Protein AF-A0A2V6KBB9-F1 (afdb_monomer_lite)

Foldseek 3Di:
DDQLVVQLVVLVVLLVVLLVLLQVLLVVQLVVQCVVPNDDLLLVLLSLLLVLVSVLLSVVLSLVLNFPQLSPADPVLSVVSSVLSSVLSNLSSVLSNQSHLVSQVPDPQGNLNSVLVSLVSVLVVLVVLVVCVVVDVSSNGPDGLVVSNVLSVVLNCLSVVCCVVPNDPVCSDSVNSVSNSVSSVVSSCCSVPVDPPGPPD

Radius of gyration: 17.75 Å; chains: 1; bounding box: 41×36×49 Å

Sequence (201 aa):
MNKPEKRNLLAGIFITALVAIAYQEMVNAVRESVREHGITFGTTALVIIFFVTTIRFLVGNQLHLISERVQSMPGLLWFYDLLIILGQTVAMMFLGGLASLELSLRLQIAFLDILVVVFVLDIFWILSQWALGRLFSKCKRDSVPWGWLYLNIGMVAVLIIPYAIWGKGPMYSNLGLALILAANVLAFMVDVFLLDYFDVM

Secondary structure (DSSP, 8-state):
--HHHHHHHHHHHHHHHHHHHHHHHHHHHHHHHHHHH-S-HHHHHHHHHHHHHHHHHHHHHHHHHHSHHHHHS-HHHHHHHHHHHHHHHHHHHHHHHT--HHHHHHSSS-HHHHHHHHHHHHHHHHHHHHHHHHH-GGG--S---HHHHHHHHHHHHHHHHHHHHH-HHHHTSHHHHHHHHHHHHHHHHIIIII---S---

Structure (mmCIF, N/CA/C/O backbone):
data_AF-A0A2V6KBB9-F1
#
_entry.id   AF-A0A2V6KBB9-F1
#
loop_
_atom_site.group_PDB
_atom_site.id
_atom_site.type_symbol
_atom_site.label_atom_id
_atom_site.label_alt_id
_atom_site.label_comp_id
_atom_site.label_asym_id
_atom_site.label_entity_id
_atom_site.label_seq_id
_atom_site.pdbx_PDB_ins_code
_atom_site.Cartn_x
_atom_site.Cartn_y
_atom_site.Cartn_z
_atom_site.occupancy
_atom_site.B_iso_or_equiv
_atom_site.auth_seq_id
_atom_site.auth_comp_id
_atom_site.auth_asym_id
_atom_site.auth_atom_id
_atom_site.pdbx_PDB_model_num
ATOM 1 N N . MET A 1 1 ? 22.619 -19.807 -14.822 1.00 64.94 1 MET A N 1
ATOM 2 C CA . MET A 1 1 ? 21.402 -19.049 -14.487 1.00 64.94 1 MET A CA 1
ATOM 3 C C . MET A 1 1 ? 21.404 -17.779 -15.314 1.00 64.94 1 MET A C 1
ATOM 5 O O . MET A 1 1 ? 22.320 -16.968 -15.171 1.00 64.94 1 MET A O 1
ATOM 9 N N . ASN A 1 2 ? 20.453 -17.655 -16.231 1.00 81.69 2 ASN A N 1
ATOM 10 C CA . ASN A 1 2 ? 20.344 -16.503 -17.120 1.00 81.69 2 ASN A CA 1
ATOM 11 C C . ASN A 1 2 ? 19.891 -15.264 -16.325 1.00 81.69 2 ASN A C 1
ATOM 13 O O . ASN A 1 2 ? 19.320 -15.374 -15.238 1.00 81.69 2 ASN A O 1
ATOM 17 N N . LYS A 1 3 ? 20.176 -14.059 -16.838 1.00 83.19 3 LYS A N 1
ATOM 18 C CA . LYS A 1 3 ? 19.854 -12.784 -16.163 1.00 83.19 3 LYS A CA 1
ATOM 19 C C . LYS A 1 3 ? 18.390 -12.712 -15.665 1.00 83.19 3 LYS A C 1
ATOM 21 O O . LYS A 1 3 ? 18.221 -12.276 -14.524 1.00 83.19 3 LYS A O 1
ATOM 26 N N . PRO A 1 4 ? 17.369 -13.163 -16.426 1.00 84.31 4 PRO A N 1
ATOM 27 C CA . PRO A 1 4 ? 15.981 -13.149 -15.960 1.00 84.31 4 PRO A CA 1
ATOM 28 C C . PRO A 1 4 ? 15.706 -14.110 -14.800 1.00 84.31 4 PRO A C 1
ATOM 30 O O . PRO A 1 4 ? 15.086 -13.731 -13.812 1.00 84.31 4 PRO A O 1
ATOM 33 N N . GLU A 1 5 ? 16.258 -15.324 -14.854 1.00 83.50 5 GLU A N 1
ATOM 34 C CA . GLU A 1 5 ? 16.121 -16.319 -13.781 1.00 83.50 5 GLU A CA 1
ATOM 35 C C . GLU A 1 5 ? 16.689 -15.794 -12.457 1.00 83.50 5 GLU A C 1
ATOM 37 O O . GLU A 1 5 ? 16.062 -15.923 -11.407 1.00 83.50 5 GLU A O 1
ATOM 42 N N . LYS A 1 6 ? 17.851 -15.122 -12.504 1.00 86.88 6 LYS A N 1
ATOM 43 C CA . LYS A 1 6 ? 18.455 -14.500 -11.317 1.00 86.88 6 LYS A CA 1
ATOM 44 C C . LYS A 1 6 ? 17.555 -13.426 -10.712 1.00 86.88 6 LYS A C 1
ATOM 46 O O . LYS A 1 6 ? 17.436 -13.342 -9.493 1.00 86.88 6 LYS A O 1
ATOM 51 N N . ARG A 1 7 ? 16.962 -12.584 -11.557 1.00 89.31 7 ARG A N 1
ATOM 52 C CA . ARG A 1 7 ? 16.076 -11.494 -11.140 1.00 89.31 7 ARG A CA 1
ATOM 53 C C . ARG A 1 7 ? 14.788 -12.025 -10.522 1.00 89.31 7 ARG A C 1
ATOM 55 O O . ARG A 1 7 ? 14.422 -11.563 -9.448 1.00 89.31 7 ARG A O 1
ATOM 62 N N . ASN A 1 8 ? 14.181 -13.037 -11.137 1.00 87.00 8 ASN A N 1
ATOM 63 C CA . ASN A 1 8 ? 12.982 -13.698 -10.621 1.00 87.00 8 ASN A CA 1
ATOM 64 C C . ASN A 1 8 ? 13.243 -14.339 -9.257 1.00 87.00 8 ASN A C 1
ATOM 66 O O . ASN A 1 8 ? 12.468 -14.134 -8.328 1.00 87.00 8 ASN A O 1
ATOM 70 N N . LEU A 1 9 ? 14.370 -15.042 -9.109 1.00 88.69 9 LEU A N 1
ATOM 71 C CA . LEU A 1 9 ? 14.752 -15.653 -7.838 1.00 88.69 9 LEU A CA 1
ATOM 72 C C . LEU A 1 9 ? 14.935 -14.598 -6.737 1.00 88.69 9 LEU A C 1
ATOM 74 O O . LEU A 1 9 ? 14.401 -14.750 -5.642 1.00 88.69 9 LEU A O 1
ATOM 78 N N . LEU A 1 10 ? 15.664 -13.514 -7.027 1.00 87.75 10 LEU A N 1
ATOM 79 C CA . LEU A 1 10 ? 15.900 -12.444 -6.055 1.00 87.75 10 LEU A CA 1
ATOM 80 C C . LEU A 1 10 ? 14.595 -11.735 -5.668 1.00 87.75 10 LEU A C 1
ATOM 82 O O . LEU A 1 10 ? 14.310 -11.612 -4.479 1.00 87.75 10 LEU A O 1
ATOM 86 N N . ALA A 1 11 ? 13.794 -11.304 -6.646 1.00 86.94 11 ALA A N 1
ATOM 87 C CA . ALA A 1 11 ? 12.514 -10.645 -6.392 1.00 86.94 11 ALA A CA 1
ATOM 88 C C . ALA A 1 11 ? 11.567 -11.551 -5.590 1.00 86.94 11 ALA A C 1
ATOM 90 O O . ALA A 1 11 ? 11.009 -11.120 -4.582 1.00 86.94 11 ALA A O 1
ATOM 91 N N . GLY A 1 12 ? 11.451 -12.822 -5.983 1.00 86.88 12 GLY A N 1
ATOM 92 C CA . GLY A 1 12 ? 10.643 -13.823 -5.293 1.00 86.88 12 GLY A CA 1
ATOM 93 C C . GLY A 1 12 ? 11.048 -13.995 -3.830 1.00 86.88 12 GLY A C 1
ATOM 94 O O . GLY A 1 12 ? 10.202 -13.858 -2.948 1.00 86.88 12 GLY A O 1
ATOM 95 N N . ILE A 1 13 ? 12.336 -14.231 -3.556 1.00 89.06 13 ILE A N 1
ATOM 96 C CA . ILE A 1 13 ? 12.840 -14.457 -2.192 1.00 89.06 13 ILE A CA 1
ATOM 97 C C . ILE A 1 13 ? 12.624 -13.225 -1.312 1.00 89.06 13 ILE A C 1
ATOM 99 O O . ILE A 1 13 ? 12.042 -13.346 -0.235 1.00 89.06 13 ILE A O 1
ATOM 103 N N . PHE A 1 14 ? 13.076 -12.046 -1.751 1.00 89.12 14 PHE A N 1
ATOM 104 C CA . PHE A 1 14 ? 13.030 -10.855 -0.905 1.00 89.12 14 PHE A CA 1
ATOM 105 C C . PHE A 1 14 ? 11.598 -10.414 -0.616 1.00 89.12 14 PHE A C 1
ATOM 107 O O . PHE A 1 14 ? 11.253 -10.194 0.541 1.00 89.12 14 PHE A O 1
ATOM 114 N N . ILE A 1 15 ? 10.744 -10.331 -1.634 1.00 88.75 15 ILE A N 1
ATOM 115 C CA . ILE A 1 15 ? 9.365 -9.870 -1.441 1.00 88.75 15 ILE A CA 1
ATOM 116 C C . ILE A 1 15 ? 8.583 -10.873 -0.592 1.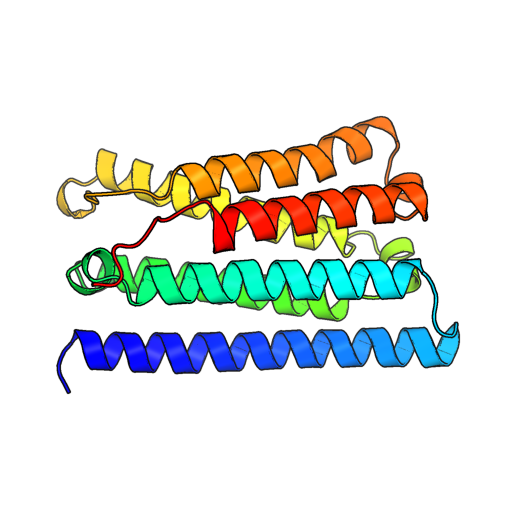00 88.75 15 ILE A C 1
ATOM 118 O O . ILE A 1 15 ? 7.891 -10.461 0.333 1.00 88.75 15 ILE A O 1
ATOM 122 N N . THR A 1 16 ? 8.725 -12.180 -0.842 1.00 88.88 16 THR A N 1
ATOM 123 C CA . THR A 1 16 ? 8.027 -13.200 -0.041 1.00 88.88 16 THR A CA 1
ATOM 124 C C . THR A 1 16 ? 8.468 -13.153 1.419 1.00 88.88 16 THR A C 1
ATOM 126 O O . THR A 1 16 ? 7.624 -13.185 2.311 1.00 88.88 16 THR A O 1
ATOM 129 N N . ALA A 1 17 ? 9.774 -13.021 1.679 1.00 92.25 17 ALA A N 1
ATOM 130 C CA . ALA A 1 17 ? 10.298 -12.919 3.037 1.00 92.25 17 ALA A CA 1
ATOM 131 C C . ALA A 1 17 ? 9.777 -11.668 3.763 1.00 92.25 17 ALA A C 1
ATOM 133 O O . ALA A 1 17 ? 9.315 -11.766 4.898 1.00 92.25 17 ALA A O 1
ATOM 134 N N . LEU A 1 18 ? 9.799 -10.501 3.112 1.00 93.31 18 LEU A N 1
ATOM 135 C CA . LEU A 1 18 ? 9.329 -9.254 3.723 1.00 93.31 18 LEU A CA 1
ATOM 136 C C . LEU A 1 18 ? 7.812 -9.257 3.944 1.00 93.31 18 LEU A C 1
ATOM 138 O O . LEU A 1 18 ? 7.343 -8.774 4.972 1.00 93.31 18 LEU A O 1
ATOM 142 N N . VAL A 1 19 ? 7.043 -9.855 3.032 1.00 92.69 19 VAL A N 1
ATOM 143 C CA . VAL A 1 19 ? 5.596 -10.019 3.208 1.00 92.69 19 VAL A CA 1
ATOM 144 C C . VAL A 1 19 ? 5.280 -10.990 4.345 1.00 92.69 19 VAL A C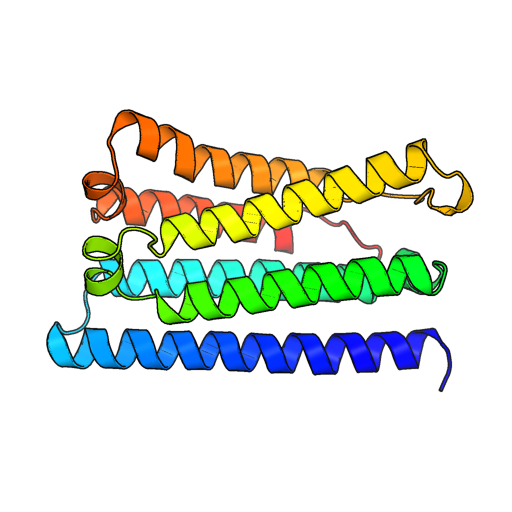 1
ATOM 146 O O . VAL A 1 19 ? 4.399 -10.700 5.150 1.00 92.69 19 VAL A O 1
ATOM 149 N N . ALA A 1 20 ? 6.017 -12.095 4.483 1.00 93.88 20 ALA A N 1
ATOM 150 C CA . ALA A 1 20 ? 5.870 -12.995 5.628 1.00 93.88 20 ALA A CA 1
ATOM 151 C C . ALA A 1 20 ? 6.119 -12.272 6.963 1.00 93.88 20 ALA A C 1
ATOM 153 O O . ALA A 1 20 ? 5.358 -12.463 7.912 1.00 93.88 20 ALA A O 1
ATOM 154 N N . ILE A 1 21 ? 7.128 -11.397 7.024 1.00 95.44 21 ILE A N 1
ATOM 155 C CA . ILE A 1 21 ? 7.377 -10.550 8.200 1.00 95.44 21 ILE A CA 1
ATOM 156 C C . ILE A 1 21 ? 6.199 -9.595 8.437 1.00 95.44 21 ILE A C 1
ATOM 158 O O . ILE A 1 21 ? 5.719 -9.501 9.561 1.00 95.44 21 ILE A O 1
ATOM 162 N N . ALA A 1 22 ? 5.667 -8.947 7.397 1.00 95.56 22 ALA A N 1
ATOM 163 C CA . ALA A 1 22 ? 4.506 -8.066 7.544 1.00 95.56 22 ALA A CA 1
ATOM 164 C C . ALA A 1 22 ? 3.271 -8.803 8.101 1.00 95.56 22 ALA A C 1
ATOM 166 O O . ALA A 1 22 ? 2.570 -8.277 8.966 1.00 95.56 22 ALA A O 1
ATOM 167 N N . TYR A 1 23 ? 3.029 -10.042 7.661 1.00 95.94 23 TYR A N 1
ATOM 168 C CA . TYR A 1 23 ? 1.979 -10.892 8.228 1.00 95.94 23 TYR A CA 1
ATOM 169 C C . TYR A 1 23 ? 2.242 -11.259 9.689 1.00 95.94 23 TYR A C 1
ATOM 171 O O . TYR A 1 23 ? 1.304 -11.270 10.485 1.00 95.94 23 TYR A O 1
ATOM 179 N N . GLN A 1 24 ? 3.493 -11.534 10.057 1.00 96.81 24 GLN A N 1
ATOM 180 C CA . GLN A 1 24 ? 3.863 -11.812 11.443 1.00 96.81 24 GLN A CA 1
ATOM 181 C C . GLN A 1 24 ? 3.591 -10.604 12.353 1.00 96.81 24 GLN A C 1
ATOM 183 O O . GLN A 1 24 ? 3.005 -10.777 13.422 1.00 96.81 24 GLN A O 1
ATOM 188 N N . GLU A 1 25 ? 3.949 -9.392 11.917 1.00 96.69 25 GLU A N 1
ATOM 189 C CA . GLU A 1 25 ? 3.661 -8.150 12.650 1.00 96.69 25 GLU A CA 1
ATOM 190 C C . GLU A 1 25 ? 2.155 -7.934 12.832 1.00 96.69 25 GLU A C 1
ATOM 192 O O . GLU A 1 25 ? 1.698 -7.623 13.932 1.00 96.69 25 GLU A O 1
ATOM 197 N N . MET A 1 26 ? 1.363 -8.202 11.789 1.00 97.25 26 MET A N 1
ATOM 198 C CA . MET A 1 26 ? -0.098 -8.167 11.886 1.00 97.25 26 MET A CA 1
ATOM 199 C C . MET A 1 26 ? -0.639 -9.174 12.901 1.00 97.25 26 MET A C 1
ATOM 201 O O . MET A 1 26 ? -1.441 -8.811 13.761 1.00 97.25 26 MET A O 1
ATOM 205 N N . VAL A 1 27 ? -0.173 -10.424 12.869 1.00 96.50 27 VAL A N 1
ATOM 206 C CA . VAL A 1 27 ? -0.609 -11.448 13.830 1.00 96.50 27 VAL A CA 1
ATOM 207 C C . VAL A 1 27 ? -0.269 -11.051 15.267 1.00 96.50 27 VAL A C 1
ATOM 209 O O . VAL A 1 27 ? -1.078 -11.301 16.163 1.00 96.50 27 VAL A O 1
ATOM 212 N N . ASN A 1 28 ? 0.893 -10.438 15.501 1.00 94.88 28 ASN A N 1
ATOM 213 C CA . ASN A 1 28 ? 1.282 -9.955 16.826 1.00 94.88 28 ASN A CA 1
ATOM 214 C C . ASN A 1 28 ? 0.309 -8.871 17.322 1.00 94.88 28 ASN A C 1
ATOM 216 O O . ASN A 1 28 ? -0.287 -9.040 18.387 1.00 94.88 28 ASN A O 1
ATOM 220 N N . ALA A 1 29 ? 0.065 -7.832 16.515 1.00 93.62 29 ALA A N 1
ATOM 221 C CA . ALA A 1 29 ? -0.840 -6.734 16.863 1.00 93.62 29 ALA A CA 1
ATOM 222 C C . ALA A 1 29 ? -2.282 -7.212 17.121 1.00 93.62 29 ALA A C 1
ATOM 224 O O . ALA A 1 29 ? -2.928 -6.816 18.095 1.00 93.62 29 ALA A O 1
ATOM 225 N N . VAL A 1 30 ? -2.785 -8.122 16.283 1.00 94.88 30 VAL A N 1
ATOM 226 C CA . VAL A 1 30 ? -4.133 -8.691 16.425 1.00 94.88 30 VAL A CA 1
ATOM 227 C C . VAL A 1 30 ? -4.237 -9.563 17.665 1.00 94.88 30 VAL A C 1
ATOM 229 O O . VAL A 1 30 ? -5.229 -9.492 18.385 1.00 94.88 30 VAL A O 1
ATOM 232 N N . ARG A 1 31 ? -3.223 -10.390 17.942 1.00 94.75 31 ARG A N 1
ATOM 233 C CA . ARG A 1 31 ? -3.206 -11.257 19.125 1.00 94.75 31 ARG A CA 1
ATOM 234 C C . ARG A 1 31 ? -3.293 -10.441 20.408 1.00 94.75 31 ARG A C 1
ATOM 236 O O . ARG A 1 31 ? -4.008 -10.849 21.320 1.00 94.75 31 ARG A O 1
ATOM 243 N N . GLU A 1 32 ? -2.567 -9.332 20.487 1.00 93.50 32 GLU A N 1
ATOM 244 C CA . GLU A 1 32 ? -2.611 -8.424 21.636 1.00 93.50 32 GLU A CA 1
ATOM 245 C C . GLU A 1 32 ? -3.991 -7.772 21.771 1.00 93.50 32 GLU A C 1
ATOM 247 O O . GLU A 1 32 ? -4.616 -7.896 22.824 1.00 93.50 32 GLU A O 1
ATOM 252 N N . SER A 1 33 ? -4.535 -7.212 20.684 1.00 93.19 33 SER A N 1
ATOM 253 C CA . SER A 1 33 ? -5.883 -6.620 20.672 1.00 93.19 33 SER A CA 1
ATOM 254 C C . SER A 1 33 ? -6.962 -7.624 21.105 1.00 93.19 33 SER A C 1
ATOM 256 O O . SER A 1 33 ? -7.763 -7.320 21.989 1.00 93.19 33 SER A O 1
ATOM 258 N N . VAL A 1 34 ? -6.935 -8.854 20.577 1.00 94.19 34 VAL A N 1
ATOM 259 C CA . VAL A 1 34 ? -7.908 -9.908 20.916 1.00 94.19 34 VAL A CA 1
ATOM 260 C C . VAL A 1 34 ? -7.791 -10.355 22.372 1.00 94.19 34 VAL A C 1
ATOM 262 O O . VAL A 1 34 ? -8.808 -10.647 22.998 1.00 94.19 34 VAL A O 1
ATOM 265 N N . ARG A 1 35 ? -6.578 -10.410 22.936 1.00 94.50 35 ARG A N 1
ATOM 266 C CA . ARG A 1 35 ? -6.381 -10.757 24.353 1.00 94.50 35 ARG A CA 1
ATOM 267 C C . ARG A 1 35 ? -6.952 -9.702 25.294 1.00 94.50 35 ARG A C 1
ATOM 269 O O . ARG A 1 35 ? -7.497 -10.067 26.329 1.00 94.50 35 ARG A O 1
ATOM 276 N N . GLU A 1 36 ? -6.813 -8.427 24.947 1.00 93.75 36 GLU A N 1
ATOM 277 C CA . GLU A 1 36 ? -7.232 -7.318 25.807 1.00 93.75 36 GLU A CA 1
ATOM 278 C C . GLU A 1 36 ? -8.712 -6.947 25.645 1.00 93.75 36 GLU A C 1
ATOM 280 O O . GLU A 1 36 ? -9.385 -6.660 26.632 1.00 93.75 36 GLU A O 1
ATOM 285 N N . HIS A 1 37 ? -9.230 -6.966 24.415 1.00 92.62 37 HIS A N 1
ATOM 286 C CA . HIS A 1 37 ? -10.541 -6.397 24.072 1.00 92.62 37 HIS A CA 1
ATOM 287 C C . HIS A 1 37 ? -11.488 -7.404 23.397 1.00 92.62 37 HIS A C 1
ATOM 289 O O . HIS A 1 37 ? -12.645 -7.078 23.122 1.00 92.62 37 HIS A O 1
ATOM 295 N N . GLY A 1 38 ? -11.032 -8.634 23.143 1.00 93.38 38 GLY A N 1
ATOM 296 C CA . GLY A 1 38 ? -11.779 -9.628 22.376 1.00 93.38 38 GLY A CA 1
ATOM 297 C C . GLY A 1 38 ? -11.802 -9.334 20.872 1.00 93.38 38 GLY A C 1
ATOM 298 O O . GLY A 1 38 ? -11.097 -8.466 20.362 1.00 93.38 38 GLY A O 1
ATOM 299 N N . ILE A 1 39 ? -12.612 -10.090 20.129 1.00 93.38 39 ILE A N 1
ATOM 300 C CA . ILE A 1 39 ? -12.769 -9.890 18.683 1.00 93.38 39 ILE A CA 1
ATOM 301 C C . ILE A 1 39 ? -13.756 -8.744 18.451 1.00 93.38 39 ILE A C 1
ATOM 303 O O . ILE A 1 39 ? -14.951 -8.882 18.711 1.00 93.38 39 ILE A O 1
ATOM 307 N N . THR A 1 40 ? -13.260 -7.624 17.927 1.00 94.94 40 THR A N 1
ATOM 308 C CA . THR A 1 40 ? -14.077 -6.460 17.565 1.00 94.94 40 THR A CA 1
ATOM 309 C C . THR A 1 40 ? -14.214 -6.333 16.048 1.00 94.94 40 THR A C 1
ATOM 311 O O . THR A 1 40 ? -13.358 -6.789 15.279 1.00 94.94 40 THR A O 1
ATOM 314 N N . PHE A 1 41 ? -15.293 -5.686 15.593 1.00 95.81 41 PHE A N 1
ATOM 315 C CA . PHE A 1 41 ? -15.477 -5.397 14.168 1.00 95.81 41 PHE A CA 1
ATOM 316 C C . PHE A 1 41 ? -14.332 -4.544 13.619 1.00 95.81 41 PHE A C 1
ATOM 318 O O . PHE A 1 41 ? -13.810 -4.852 12.554 1.00 95.81 41 PHE A O 1
ATOM 325 N N . GLY A 1 42 ? -13.913 -3.504 14.348 1.00 95.06 42 GLY A N 1
ATOM 326 C CA . GLY A 1 42 ? -12.877 -2.599 13.861 1.00 95.06 42 GLY A CA 1
ATOM 327 C C . GLY A 1 42 ? -11.529 -3.288 13.677 1.00 95.06 42 GLY A C 1
ATOM 328 O O . GLY A 1 42 ? -10.951 -3.176 12.601 1.00 95.06 42 GLY A O 1
ATOM 329 N N . THR A 1 43 ? -11.068 -4.079 14.653 1.00 95.56 43 THR A N 1
ATOM 330 C CA . THR A 1 43 ? -9.832 -4.866 14.500 1.00 95.56 43 THR A CA 1
ATOM 331 C C . THR A 1 43 ? -9.952 -5.851 13.336 1.00 95.56 43 THR A C 1
ATOM 333 O O . THR A 1 43 ? -9.061 -5.917 12.495 1.00 95.56 43 THR A O 1
ATOM 336 N N . THR A 1 44 ? -11.090 -6.536 13.198 1.00 97.00 44 THR A N 1
ATOM 337 C CA . THR A 1 44 ? -11.337 -7.446 12.064 1.00 97.00 44 THR A CA 1
ATOM 338 C C . THR A 1 44 ? -11.295 -6.714 10.717 1.00 97.00 44 THR A C 1
ATOM 340 O O . THR A 1 44 ? -10.670 -7.191 9.773 1.00 97.00 44 THR A O 1
ATOM 343 N N . ALA A 1 45 ? -11.913 -5.536 10.617 1.00 97.62 45 ALA A N 1
ATOM 344 C CA . ALA A 1 45 ? -11.919 -4.734 9.399 1.00 97.62 45 ALA A CA 1
ATOM 345 C C . ALA A 1 45 ? -10.505 -4.270 9.018 1.00 97.62 45 ALA A C 1
ATOM 347 O O . ALA A 1 45 ? -10.125 -4.400 7.857 1.00 97.62 45 ALA A O 1
ATOM 348 N N . LEU A 1 46 ? -9.703 -3.797 9.982 1.00 97.56 46 LEU A N 1
ATOM 349 C CA . LEU A 1 46 ? -8.307 -3.406 9.744 1.00 97.56 46 LEU A CA 1
ATOM 350 C C . LEU A 1 46 ? -7.455 -4.589 9.270 1.00 97.56 46 LEU A C 1
ATOM 352 O O . LEU A 1 46 ? -6.669 -4.435 8.338 1.00 97.56 46 LEU A O 1
ATOM 356 N N . VAL A 1 47 ? -7.657 -5.780 9.840 1.00 97.56 47 VAL A N 1
ATOM 357 C CA . VAL A 1 47 ? -6.989 -7.012 9.391 1.00 97.56 47 VAL A CA 1
ATOM 358 C C . VAL A 1 47 ? -7.342 -7.350 7.951 1.00 97.56 47 VAL A C 1
ATOM 360 O O . VAL A 1 47 ? -6.449 -7.661 7.165 1.00 97.56 47 VAL A O 1
ATOM 363 N N . ILE A 1 48 ? -8.620 -7.268 7.575 1.00 97.75 48 ILE A N 1
ATOM 364 C CA . ILE A 1 48 ? -9.037 -7.556 6.198 1.00 97.75 48 ILE A CA 1
ATOM 365 C C . ILE A 1 48 ? -8.479 -6.497 5.240 1.00 97.75 48 ILE A C 1
ATOM 367 O O . ILE A 1 48 ? -7.948 -6.862 4.194 1.00 97.75 48 ILE A O 1
ATOM 371 N N . ILE A 1 49 ? -8.522 -5.208 5.598 1.00 98.19 49 ILE A N 1
ATOM 372 C CA . ILE A 1 49 ? -7.920 -4.130 4.794 1.00 98.19 49 ILE A CA 1
ATOM 373 C C . ILE A 1 49 ? -6.419 -4.379 4.607 1.00 98.19 49 ILE A C 1
ATOM 375 O O . ILE A 1 49 ? -5.913 -4.273 3.489 1.00 98.19 49 ILE A O 1
ATOM 379 N N . PHE A 1 50 ? -5.705 -4.745 5.674 1.00 98.00 50 PHE A N 1
ATOM 380 C CA . PHE A 1 50 ? -4.290 -5.101 5.605 1.00 98.00 50 PHE A CA 1
ATOM 381 C C . PHE A 1 50 ? -4.061 -6.285 4.664 1.00 98.00 50 PHE A C 1
ATOM 383 O O . PHE A 1 50 ? -3.211 -6.211 3.779 1.00 98.00 50 PHE A O 1
ATOM 390 N N . PHE A 1 51 ? -4.824 -7.365 4.834 1.00 96.81 51 PHE A N 1
ATOM 391 C CA . PHE A 1 51 ? -4.699 -8.590 4.050 1.00 96.81 51 PHE A CA 1
ATOM 392 C C . PHE A 1 51 ? -4.914 -8.320 2.558 1.00 96.81 51 PHE A C 1
ATOM 394 O O . PHE A 1 51 ? -4.058 -8.639 1.734 1.00 96.81 51 PHE A O 1
ATOM 401 N N . VAL A 1 52 ? -6.021 -7.660 2.217 1.00 96.75 52 VAL A N 1
ATOM 402 C CA . VAL A 1 52 ? -6.381 -7.316 0.837 1.00 96.75 52 VAL A CA 1
ATOM 403 C C . VAL A 1 52 ? -5.338 -6.383 0.223 1.00 96.75 52 VAL A C 1
ATOM 405 O O . VAL A 1 52 ? -4.866 -6.644 -0.882 1.00 96.75 52 VAL A O 1
ATOM 408 N N . THR A 1 53 ? -4.899 -5.354 0.954 1.00 96.31 53 THR A N 1
ATOM 409 C CA . THR A 1 53 ? -3.834 -4.446 0.495 1.00 96.31 53 THR A CA 1
ATOM 410 C C . THR A 1 53 ? -2.525 -5.202 0.262 1.00 96.31 53 THR A C 1
ATOM 412 O O . THR A 1 53 ? -1.883 -5.022 -0.770 1.00 96.31 53 THR A O 1
ATOM 415 N N . THR A 1 54 ? -2.144 -6.095 1.174 1.00 95.50 54 THR A N 1
ATOM 416 C CA . THR A 1 54 ? -0.903 -6.874 1.070 1.00 95.50 54 THR A CA 1
ATOM 417 C C . THR A 1 54 ? -0.918 -7.800 -0.131 1.00 95.50 54 THR A C 1
ATOM 419 O O . THR A 1 54 ? 0.062 -7.829 -0.869 1.00 95.50 54 THR A O 1
ATOM 422 N N . ILE A 1 55 ? -2.012 -8.526 -0.372 1.00 93.38 55 ILE A N 1
ATOM 423 C CA . ILE A 1 55 ? -2.119 -9.390 -1.555 1.00 93.38 55 ILE A CA 1
ATOM 424 C C . ILE A 1 55 ? -2.112 -8.555 -2.829 1.00 93.38 55 ILE A C 1
ATOM 426 O O . ILE A 1 55 ? -1.392 -8.906 -3.759 1.00 93.38 55 ILE A O 1
ATOM 430 N N . ARG A 1 56 ? -2.859 -7.444 -2.864 1.00 93.00 56 ARG A N 1
ATOM 431 C CA . ARG A 1 56 ? -2.900 -6.537 -4.016 1.00 93.00 56 ARG A CA 1
ATOM 432 C C . ARG A 1 56 ? -1.492 -6.113 -4.438 1.00 93.00 56 ARG A C 1
ATOM 434 O O . ARG A 1 56 ? -1.096 -6.331 -5.580 1.00 93.00 56 ARG A O 1
ATOM 441 N N . PHE A 1 57 ? -0.719 -5.579 -3.493 1.00 91.69 57 PHE A N 1
ATOM 442 C CA . PHE A 1 57 ? 0.653 -5.145 -3.745 1.00 91.69 57 PHE A CA 1
ATOM 443 C C . PHE A 1 57 ? 1.604 -6.312 -4.002 1.00 91.69 57 PHE A C 1
ATOM 445 O O . PHE A 1 57 ? 2.469 -6.195 -4.860 1.00 91.69 57 PHE A O 1
ATOM 452 N N . LEU A 1 58 ? 1.459 -7.443 -3.307 1.00 90.81 58 LEU A N 1
ATOM 453 C CA . LEU A 1 58 ? 2.290 -8.626 -3.539 1.00 90.81 58 LEU A CA 1
ATOM 454 C C . LEU A 1 58 ? 2.131 -9.136 -4.973 1.00 90.81 58 LEU A C 1
ATOM 456 O O . LEU A 1 58 ? 3.130 -9.307 -5.666 1.00 90.81 58 LEU A O 1
ATOM 460 N N . VAL A 1 59 ? 0.892 -9.379 -5.407 1.00 88.94 59 VAL A N 1
ATOM 461 C CA . VAL A 1 59 ? 0.588 -9.893 -6.746 1.00 88.94 59 VAL A CA 1
ATOM 462 C C . VAL A 1 59 ? 1.037 -8.886 -7.797 1.00 88.94 59 VAL A C 1
ATOM 464 O O . VAL A 1 59 ? 1.803 -9.257 -8.682 1.00 88.94 59 VAL A O 1
ATOM 467 N N . GLY A 1 60 ? 0.653 -7.613 -7.656 1.00 88.25 60 GLY A N 1
ATOM 468 C CA . GLY A 1 60 ? 1.060 -6.559 -8.582 1.00 88.25 60 GLY A CA 1
ATOM 469 C C . GLY A 1 60 ? 2.580 -6.459 -8.704 1.00 88.25 60 GLY A C 1
ATOM 470 O O . GLY A 1 60 ? 3.129 -6.619 -9.792 1.00 88.25 60 GLY A O 1
ATOM 471 N N . ASN A 1 61 ? 3.289 -6.286 -7.588 1.00 90.00 61 ASN A N 1
ATOM 472 C CA . ASN A 1 61 ? 4.741 -6.103 -7.589 1.00 90.00 61 ASN A CA 1
ATOM 473 C C . ASN A 1 61 ? 5.500 -7.332 -8.103 1.00 90.00 61 ASN A C 1
ATOM 475 O O . ASN A 1 61 ? 6.506 -7.176 -8.799 1.00 90.00 61 ASN A O 1
ATOM 479 N N . GLN A 1 62 ? 5.027 -8.546 -7.800 1.00 87.88 62 GLN A N 1
ATOM 480 C CA . GLN A 1 62 ? 5.598 -9.767 -8.370 1.00 87.88 62 GLN A CA 1
ATOM 481 C C . GLN A 1 62 ? 5.406 -9.805 -9.883 1.00 87.88 62 GLN A C 1
ATOM 483 O O . GLN A 1 62 ? 6.394 -9.940 -10.601 1.00 87.88 62 GLN A O 1
ATOM 488 N N . LEU A 1 63 ? 4.172 -9.621 -10.367 1.00 87.25 63 LEU A N 1
ATOM 489 C CA . LEU A 1 63 ? 3.859 -9.627 -11.798 1.00 87.25 63 LEU A CA 1
ATOM 490 C C . LEU A 1 63 ? 4.648 -8.553 -12.558 1.00 87.25 63 LEU A C 1
ATOM 492 O O . LEU A 1 63 ? 5.219 -8.843 -13.608 1.00 87.25 63 LEU A O 1
ATOM 496 N N . HIS A 1 64 ? 4.778 -7.350 -11.991 1.00 88.75 64 HIS A N 1
ATOM 497 C CA . HIS A 1 64 ? 5.591 -6.277 -12.568 1.00 88.75 64 HIS A CA 1
ATOM 498 C C . HIS A 1 64 ? 7.049 -6.693 -12.718 1.00 88.75 64 HIS A C 1
ATOM 500 O O . HIS A 1 64 ? 7.609 -6.610 -13.812 1.00 88.75 64 HIS A O 1
ATOM 506 N N . LEU A 1 65 ? 7.670 -7.176 -11.639 1.00 88.75 65 LEU A N 1
ATOM 507 C CA . LEU A 1 65 ? 9.093 -7.507 -11.639 1.00 88.75 65 LEU A CA 1
ATOM 508 C C . LEU A 1 65 ? 9.433 -8.708 -12.518 1.00 88.75 65 LEU A C 1
ATOM 510 O O . LEU A 1 65 ? 10.548 -8.745 -13.041 1.00 88.75 65 LEU A O 1
ATOM 514 N N . ILE A 1 66 ? 8.524 -9.672 -12.688 1.00 87.00 66 ILE A N 1
ATOM 515 C CA . ILE A 1 66 ? 8.750 -10.849 -13.544 1.00 87.00 66 ILE A CA 1
ATOM 516 C C . ILE A 1 66 ? 8.323 -10.634 -14.999 1.00 87.00 66 ILE A C 1
ATOM 518 O O . ILE A 1 66 ? 8.681 -11.456 -15.839 1.00 87.00 66 ILE A O 1
ATOM 522 N N . SER A 1 67 ? 7.609 -9.547 -15.309 1.00 85.94 67 SER A N 1
ATOM 523 C CA . SER A 1 67 ? 7.169 -9.248 -16.675 1.00 85.94 67 SER A CA 1
ATOM 524 C C . SER A 1 67 ? 8.343 -9.181 -17.656 1.00 85.94 67 SER A C 1
ATOM 526 O O . SER A 1 67 ? 9.412 -8.642 -17.342 1.00 85.94 67 SER A O 1
ATOM 528 N N . GLU A 1 68 ? 8.147 -9.676 -18.881 1.00 82.81 68 GLU A N 1
ATOM 529 C CA . GLU A 1 68 ? 9.199 -9.703 -19.909 1.00 82.81 68 GLU A CA 1
ATOM 530 C C . GLU A 1 68 ? 9.791 -8.311 -20.175 1.00 82.81 68 GLU A C 1
ATOM 532 O O . GLU A 1 68 ? 11.007 -8.128 -20.331 1.00 82.81 68 GLU A O 1
ATOM 537 N N . ARG A 1 69 ? 8.923 -7.294 -20.153 1.00 83.56 69 ARG A N 1
ATOM 538 C CA . ARG A 1 69 ? 9.291 -5.892 -20.362 1.00 83.56 69 ARG A CA 1
ATOM 539 C C . ARG A 1 69 ? 10.270 -5.422 -19.291 1.00 83.56 69 ARG A C 1
ATOM 541 O O . ARG A 1 69 ? 11.306 -4.862 -19.622 1.00 83.56 69 ARG A O 1
ATOM 548 N N . VAL A 1 70 ? 10.008 -5.698 -18.016 1.00 83.88 70 VAL A N 1
ATOM 549 C CA . VAL A 1 70 ? 10.885 -5.300 -16.899 1.00 83.88 70 VAL A CA 1
ATOM 550 C C . VAL A 1 70 ? 12.149 -6.167 -16.837 1.00 83.88 70 VAL A C 1
ATOM 552 O O . VAL A 1 70 ? 13.241 -5.686 -16.514 1.00 83.88 70 VAL A O 1
ATOM 555 N N . GLN A 1 71 ? 12.053 -7.434 -17.234 1.00 85.56 71 GLN A N 1
ATOM 556 C CA . GLN A 1 71 ? 13.187 -8.356 -17.293 1.00 85.56 71 GLN A CA 1
ATOM 557 C C . GLN A 1 71 ? 14.197 -8.010 -18.392 1.00 85.56 71 GLN A C 1
ATOM 559 O O . GLN A 1 71 ? 15.407 -8.186 -18.195 1.00 85.56 71 GLN A O 1
ATOM 564 N N . SER A 1 72 ? 13.743 -7.445 -19.508 1.00 84.62 72 SER A N 1
ATOM 565 C CA . SER A 1 72 ? 14.617 -6.978 -20.589 1.00 84.62 72 SER A CA 1
ATOM 566 C C . SER A 1 72 ? 15.300 -5.632 -20.285 1.00 84.62 72 SER A C 1
ATOM 568 O O . SER A 1 72 ? 16.365 -5.346 -20.839 1.00 84.62 72 SER A O 1
ATOM 570 N N . MET A 1 73 ? 14.796 -4.851 -19.318 1.00 86.44 73 MET A N 1
ATOM 571 C CA . MET A 1 73 ? 15.354 -3.539 -18.963 1.00 86.44 73 MET A CA 1
ATOM 572 C C . MET A 1 73 ? 16.813 -3.585 -18.446 1.00 86.44 73 MET A C 1
ATOM 574 O O . MET A 1 73 ? 17.282 -4.596 -17.876 1.00 86.44 73 MET A O 1
ATOM 578 N N . PRO A 1 74 ? 17.544 -2.453 -18.567 1.00 88.56 74 PRO A N 1
ATOM 579 C CA . PRO A 1 74 ? 18.841 -2.244 -17.931 1.00 88.56 74 PRO A CA 1
ATOM 580 C C . PRO A 1 74 ? 18.881 -2.654 -16.452 1.00 88.56 74 PRO A C 1
ATOM 582 O O . PRO A 1 74 ? 17.894 -2.553 -15.724 1.00 88.56 74 PRO A O 1
ATOM 585 N N . GLY A 1 75 ? 20.059 -3.102 -16.001 1.00 88.38 75 GLY A N 1
ATOM 586 C CA . GLY A 1 75 ? 20.346 -3.501 -14.613 1.00 88.38 75 GLY A CA 1
ATOM 587 C C . GLY A 1 75 ? 19.784 -2.541 -13.568 1.00 88.38 75 GLY A C 1
ATOM 588 O O . GLY A 1 75 ? 19.051 -2.951 -12.673 1.00 88.38 75 GLY A O 1
ATOM 589 N N . LEU A 1 76 ? 20.112 -1.262 -13.748 1.00 89.25 76 LEU A N 1
ATOM 590 C CA . LEU A 1 76 ? 19.821 -0.182 -12.812 1.00 89.25 76 LEU A CA 1
ATOM 591 C C . LEU A 1 76 ? 18.329 0.156 -12.712 1.00 89.25 76 LEU A C 1
ATOM 593 O O . LEU A 1 76 ? 17.863 0.414 -11.612 1.00 89.25 76 LEU A O 1
ATOM 597 N N . LEU A 1 77 ? 17.576 0.124 -13.819 1.00 90.50 77 LEU A N 1
ATOM 598 C CA . LEU A 1 77 ? 16.135 0.421 -13.794 1.00 90.50 77 LEU A CA 1
ATOM 599 C C . LEU A 1 77 ? 15.351 -0.674 -13.075 1.00 90.50 77 LEU A C 1
ATOM 601 O O . LEU A 1 77 ? 14.485 -0.380 -12.260 1.00 90.50 77 LEU A O 1
ATOM 605 N N . TRP A 1 78 ? 15.711 -1.932 -13.331 1.00 92.06 78 TRP A N 1
ATOM 606 C CA . TRP A 1 78 ? 15.141 -3.065 -12.608 1.00 92.06 78 TRP A CA 1
ATOM 607 C C . TRP A 1 78 ? 15.470 -3.003 -11.112 1.00 92.06 78 TRP A C 1
ATOM 609 O O . TRP A 1 78 ? 14.610 -3.234 -10.271 1.00 92.06 78 TRP A O 1
ATOM 619 N N . PHE A 1 79 ? 16.718 -2.665 -10.771 1.00 91.88 79 PHE A N 1
ATOM 620 C CA . PHE A 1 79 ? 17.136 -2.549 -9.375 1.00 91.88 79 PHE A CA 1
ATOM 621 C C . PHE A 1 79 ? 16.456 -1.374 -8.661 1.00 91.88 79 PHE A C 1
ATOM 623 O O . PHE A 1 79 ? 16.109 -1.495 -7.492 1.00 91.88 79 PHE A O 1
ATOM 630 N N . TYR A 1 80 ? 16.222 -0.265 -9.368 1.00 93.50 80 TYR A N 1
ATOM 631 C CA . TYR A 1 80 ? 15.422 0.852 -8.874 1.00 93.50 80 TYR A CA 1
ATOM 632 C C . TYR A 1 80 ? 14.001 0.406 -8.501 1.00 93.50 80 TYR A C 1
ATOM 634 O O . TYR A 1 80 ? 13.570 0.665 -7.381 1.00 93.50 80 TYR A O 1
ATOM 642 N N . ASP A 1 81 ? 13.311 -0.316 -9.391 1.00 93.44 81 ASP A N 1
ATOM 643 C CA . ASP A 1 81 ? 11.966 -0.836 -9.109 1.00 93.44 81 ASP A CA 1
ATOM 644 C C . ASP A 1 81 ? 11.974 -1.784 -7.911 1.00 93.44 81 ASP A C 1
ATOM 646 O O . ASP A 1 81 ? 11.156 -1.635 -7.005 1.00 93.44 81 ASP A O 1
ATOM 650 N N . LEU A 1 82 ? 12.944 -2.703 -7.861 1.00 93.75 82 LEU A N 1
ATOM 651 C CA . LEU A 1 82 ? 13.105 -3.606 -6.727 1.00 93.75 82 LEU A CA 1
ATOM 652 C C . LEU A 1 82 ? 13.259 -2.825 -5.416 1.00 93.75 82 LEU A C 1
ATOM 654 O O . LEU A 1 82 ? 12.537 -3.106 -4.471 1.00 93.75 82 LEU A O 1
ATOM 658 N N . LEU A 1 83 ? 14.159 -1.841 -5.339 1.00 94.50 83 LEU A N 1
ATOM 659 C CA . LEU A 1 83 ? 14.386 -1.078 -4.106 1.00 94.50 83 LEU A CA 1
ATOM 660 C C . LEU A 1 83 ? 13.135 -0.343 -3.623 1.00 94.50 83 LEU A C 1
ATOM 662 O O . LEU A 1 83 ? 12.864 -0.333 -2.422 1.00 94.50 83 LEU A O 1
ATOM 666 N N . ILE A 1 84 ? 12.375 0.255 -4.539 1.00 94.62 84 ILE A N 1
ATOM 667 C CA . ILE A 1 84 ? 11.130 0.939 -4.188 1.00 94.62 84 ILE A CA 1
ATOM 668 C C . ILE A 1 84 ? 10.097 -0.060 -3.659 1.00 94.62 84 ILE A C 1
ATOM 6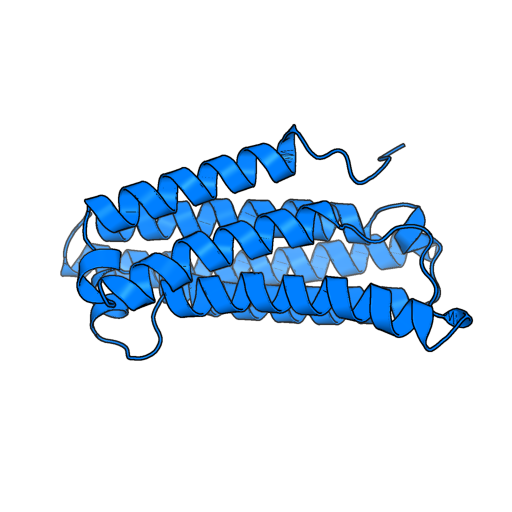70 O O . ILE A 1 84 ? 9.516 0.179 -2.603 1.00 94.62 84 ILE A O 1
ATOM 674 N N . ILE A 1 85 ? 9.937 -1.205 -4.325 1.00 94.25 85 ILE A N 1
ATOM 675 C CA . ILE A 1 85 ? 9.036 -2.284 -3.896 1.00 94.25 85 ILE A CA 1
ATOM 676 C C . ILE A 1 85 ? 9.448 -2.836 -2.525 1.00 94.25 85 ILE A C 1
ATOM 678 O O . ILE A 1 85 ? 8.596 -3.032 -1.659 1.00 94.25 85 ILE A O 1
ATOM 682 N N . LEU A 1 86 ? 10.747 -3.030 -2.274 1.00 93.88 86 LEU A N 1
ATOM 683 C CA . LEU A 1 86 ? 11.238 -3.435 -0.954 1.00 93.88 86 LEU A CA 1
ATOM 684 C C . LEU A 1 86 ? 10.894 -2.377 0.105 1.00 93.88 86 LEU A C 1
ATOM 686 O O . LEU A 1 86 ? 10.383 -2.719 1.171 1.00 93.88 86 LEU A O 1
ATOM 690 N N . GLY A 1 87 ? 11.088 -1.092 -0.200 1.00 93.19 87 GLY A N 1
ATOM 691 C CA . GLY A 1 87 ? 10.685 0.011 0.677 1.00 93.19 87 GLY A CA 1
ATOM 692 C C . GLY A 1 87 ? 9.182 0.026 0.976 1.00 93.19 87 GLY A C 1
ATOM 693 O O . GLY A 1 87 ? 8.786 0.180 2.131 1.00 93.19 87 GLY A O 1
ATOM 694 N N . GLN A 1 88 ? 8.337 -0.215 -0.029 1.00 94.06 88 GLN A N 1
ATOM 695 C CA . GLN A 1 88 ? 6.891 -0.365 0.158 1.00 94.06 88 GLN A CA 1
ATOM 696 C C . GLN A 1 88 ? 6.561 -1.557 1.065 1.00 94.06 88 GLN A C 1
ATOM 698 O O . GLN A 1 88 ? 5.755 -1.420 1.981 1.00 94.06 88 GLN A O 1
ATOM 703 N N . THR A 1 89 ? 7.207 -2.715 0.881 1.00 93.19 89 THR A N 1
ATOM 704 C CA . THR A 1 89 ? 6.978 -3.874 1.764 1.00 93.19 89 THR A CA 1
ATOM 705 C C . THR A 1 89 ? 7.415 -3.619 3.206 1.00 93.19 89 THR A C 1
ATOM 707 O O . THR A 1 89 ? 6.783 -4.130 4.124 1.00 93.19 89 THR A O 1
ATOM 710 N N . VAL A 1 90 ? 8.426 -2.775 3.436 1.00 93.81 90 VAL A N 1
ATOM 711 C CA . VAL A 1 90 ? 8.775 -2.311 4.787 1.00 93.81 90 VAL A CA 1
ATOM 712 C C . VAL A 1 90 ? 7.656 -1.440 5.367 1.00 93.81 90 VAL A C 1
ATOM 714 O O . VAL A 1 90 ? 7.259 -1.658 6.508 1.00 93.81 90 VAL A O 1
ATOM 717 N N . ALA A 1 91 ? 7.079 -0.515 4.592 1.00 95.25 91 ALA A N 1
ATOM 718 C CA . ALA A 1 91 ? 5.908 0.254 5.030 1.00 95.25 91 ALA A CA 1
ATOM 719 C C . ALA A 1 91 ? 4.711 -0.657 5.378 1.00 95.25 91 ALA A C 1
ATOM 721 O O . ALA A 1 91 ? 4.012 -0.413 6.361 1.00 95.25 91 ALA A O 1
ATOM 722 N N . MET A 1 92 ? 4.528 -1.757 4.641 1.00 94.94 92 MET A N 1
ATOM 723 C CA . MET A 1 92 ? 3.513 -2.770 4.949 1.00 94.94 92 MET A CA 1
ATOM 724 C C . MET A 1 92 ? 3.761 -3.482 6.286 1.00 94.94 92 MET A C 1
ATOM 726 O O . MET A 1 92 ? 2.795 -3.834 6.954 1.00 94.94 92 MET A O 1
ATOM 730 N N . MET A 1 93 ? 5.007 -3.659 6.737 1.00 95.44 93 MET A N 1
ATOM 731 C CA . MET A 1 93 ? 5.266 -4.222 8.073 1.00 95.44 93 MET A CA 1
ATOM 732 C C . MET A 1 93 ? 4.726 -3.315 9.177 1.00 95.44 93 MET A C 1
ATOM 734 O O . MET A 1 93 ? 4.052 -3.793 10.087 1.00 95.44 93 MET A O 1
ATOM 738 N N . PHE A 1 94 ? 4.957 -2.002 9.063 1.00 95.31 94 PHE A N 1
ATOM 739 C CA . PHE A 1 94 ? 4.384 -1.025 9.992 1.00 95.31 94 PHE A CA 1
ATOM 740 C C . PHE A 1 94 ? 2.857 -1.020 9.930 1.00 95.31 94 PHE A C 1
ATOM 742 O O . PHE A 1 94 ? 2.206 -0.947 10.967 1.00 95.31 94 PHE A O 1
ATOM 749 N N . LEU A 1 95 ? 2.279 -1.146 8.730 1.00 96.62 95 LEU A N 1
ATOM 750 C CA . LEU A 1 95 ? 0.831 -1.266 8.572 1.00 96.62 95 LEU A CA 1
ATOM 751 C C . LEU A 1 95 ? 0.291 -2.494 9.321 1.00 96.62 95 LEU A C 1
ATOM 753 O O . LEU A 1 95 ? -0.707 -2.387 10.030 1.00 96.62 95 LEU A O 1
ATOM 757 N N . GLY A 1 96 ? 0.978 -3.635 9.203 1.00 95.19 96 GLY A N 1
ATOM 758 C CA . GLY A 1 96 ? 0.652 -4.863 9.924 1.00 95.19 96 GLY A CA 1
ATOM 759 C C . GLY A 1 96 ? 0.703 -4.668 11.437 1.00 95.19 96 GLY A C 1
ATOM 760 O O . GLY A 1 96 ? -0.284 -4.929 12.119 1.00 95.19 96 GLY A O 1
ATOM 761 N N . GLY A 1 97 ? 1.794 -4.103 11.957 1.00 94.56 97 GLY A N 1
ATOM 762 C CA . GLY A 1 97 ? 1.949 -3.807 13.388 1.00 94.56 97 GLY A CA 1
ATOM 763 C C . GLY A 1 97 ? 0.905 -2.833 13.959 1.00 94.56 97 GLY A C 1
ATOM 764 O O . GLY A 1 97 ? 0.739 -2.747 15.173 1.00 94.56 97 GLY A O 1
ATOM 765 N N . LEU A 1 98 ? 0.168 -2.120 13.103 1.00 95.69 98 LEU A N 1
ATOM 766 C CA . LEU A 1 98 ? -0.911 -1.206 13.484 1.00 95.69 98 LEU A CA 1
ATOM 767 C C . LEU A 1 98 ? -2.317 -1.779 13.258 1.00 95.69 98 LEU A C 1
ATOM 769 O O . LEU A 1 98 ? -3.295 -1.045 13.412 1.00 95.69 98 LEU A O 1
ATOM 773 N N . ALA A 1 99 ? -2.459 -3.065 12.921 1.00 94.56 99 ALA A N 1
ATOM 774 C CA . ALA A 1 99 ? -3.740 -3.735 12.662 1.00 94.56 99 ALA A CA 1
ATOM 775 C C . ALA A 1 99 ? -4.578 -3.994 13.940 1.00 94.56 99 ALA A C 1
ATOM 777 O O . ALA A 1 99 ? -5.136 -5.070 14.140 1.00 94.56 99 ALA A O 1
ATOM 778 N N . SER A 1 100 ? -4.677 -2.988 14.809 1.00 93.56 100 SER A N 1
ATOM 779 C CA . SER A 1 100 ? -5.517 -2.922 16.005 1.00 93.56 100 SER A CA 1
ATOM 780 C C . SER A 1 100 ? -6.254 -1.586 16.014 1.00 93.56 100 SER A C 1
ATOM 782 O O . SER A 1 100 ? -5.652 -0.522 15.814 1.00 93.56 100 SER A O 1
ATOM 784 N N . LEU A 1 101 ? -7.564 -1.636 16.273 1.00 92.75 101 LEU A N 1
ATOM 785 C CA . LEU A 1 101 ? -8.386 -0.433 16.377 1.00 92.75 101 LEU A CA 1
ATOM 786 C C . LEU A 1 101 ? -7.926 0.446 17.544 1.00 92.75 101 LEU A C 1
ATOM 788 O O . LEU A 1 101 ? -7.785 1.661 17.406 1.00 92.75 101 LEU A O 1
ATOM 792 N N . GLU A 1 102 ? -7.680 -0.173 18.693 1.00 91.56 102 GLU A N 1
ATOM 793 C CA . GLU A 1 102 ? -7.368 0.511 19.943 1.00 91.56 102 GLU A CA 1
ATOM 794 C C . GLU A 1 102 ? -6.024 1.233 19.851 1.00 91.56 102 GLU A C 1
ATOM 796 O O . GLU A 1 102 ? -5.916 2.404 20.229 1.00 91.56 102 GLU A O 1
ATOM 801 N N . LEU A 1 103 ? -5.019 0.562 19.281 1.00 90.25 103 LEU A N 1
ATOM 802 C CA . LEU A 1 103 ? -3.711 1.152 19.018 1.00 90.25 103 LEU A CA 1
ATOM 803 C C . LEU A 1 103 ? -3.830 2.323 18.036 1.00 90.25 103 LEU A C 1
ATOM 805 O O . LEU A 1 103 ? -3.322 3.419 18.290 1.00 90.25 103 LEU A O 1
ATOM 809 N N . SER A 1 104 ? -4.581 2.121 16.952 1.00 92.38 104 SER A N 1
ATOM 810 C CA . SER A 1 104 ? -4.794 3.135 15.922 1.00 92.38 104 SER A CA 1
ATOM 811 C C . SER A 1 104 ? -5.503 4.380 16.444 1.00 92.38 104 SER A C 1
ATOM 813 O O . SER A 1 104 ? -5.182 5.483 16.012 1.00 92.38 104 SER A O 1
ATOM 815 N N . LEU A 1 105 ? -6.428 4.263 17.397 1.00 92.50 105 LEU A N 1
ATOM 816 C CA . LEU A 1 105 ? -7.090 5.425 17.995 1.00 92.50 105 LEU A CA 1
ATOM 817 C C . LEU A 1 105 ? -6.139 6.252 18.875 1.00 92.50 105 LEU A C 1
ATOM 819 O O . LEU A 1 105 ? -6.224 7.481 18.853 1.00 92.50 105 LEU A O 1
ATOM 823 N N . ARG A 1 106 ? -5.206 5.606 19.587 1.00 91.38 106 ARG A N 1
ATOM 824 C CA . ARG A 1 106 ? -4.295 6.255 20.551 1.00 91.38 106 ARG A CA 1
ATOM 825 C C . ARG A 1 106 ? -3.092 6.949 19.909 1.00 91.38 106 ARG A C 1
ATOM 827 O O . ARG A 1 106 ? -2.635 7.963 20.431 1.00 91.38 106 ARG A O 1
ATOM 834 N N . LEU A 1 107 ? -2.563 6.415 18.810 1.00 91.50 107 LEU A N 1
ATOM 835 C CA . LEU A 1 107 ? -1.339 6.932 18.185 1.00 91.50 107 LEU A CA 1
ATOM 836 C C . LEU A 1 107 ? -1.590 8.158 17.302 1.00 91.50 107 LEU A C 1
ATOM 838 O O . LEU A 1 107 ? -2.657 8.298 16.717 1.00 91.50 107 LEU A O 1
ATOM 842 N N . GLN A 1 108 ? -0.600 9.040 17.150 1.00 88.12 108 GLN A N 1
ATOM 843 C CA . GLN A 1 108 ? -0.700 10.150 16.189 1.00 88.12 108 GLN A CA 1
ATOM 844 C C . GLN A 1 108 ? -0.628 9.667 14.739 1.00 88.12 108 GLN A C 1
ATOM 846 O O . GLN A 1 108 ? -1.395 10.144 13.912 1.00 88.12 108 GLN A O 1
ATOM 851 N N . ILE A 1 109 ? 0.260 8.707 14.465 1.00 91.62 109 ILE A N 1
ATOM 852 C CA . ILE A 1 109 ? 0.368 8.012 13.181 1.00 91.62 109 ILE A CA 1
ATOM 853 C C . ILE A 1 109 ? -0.239 6.627 13.375 1.00 91.62 109 ILE A C 1
ATOM 855 O O . ILE A 1 109 ? 0.259 5.829 14.169 1.00 91.62 109 ILE A O 1
ATOM 859 N N . ALA A 1 110 ? -1.343 6.375 12.691 1.00 94.19 110 ALA A N 1
ATOM 860 C CA . ALA A 1 110 ? -2.170 5.195 12.851 1.00 94.19 110 ALA A CA 1
ATOM 861 C C . ALA A 1 110 ? -2.246 4.379 11.553 1.00 94.19 110 ALA A C 1
ATOM 863 O O . ALA A 1 110 ? -1.652 4.728 10.532 1.00 94.19 110 ALA A O 1
ATOM 864 N N . PHE A 1 111 ? -2.995 3.277 11.590 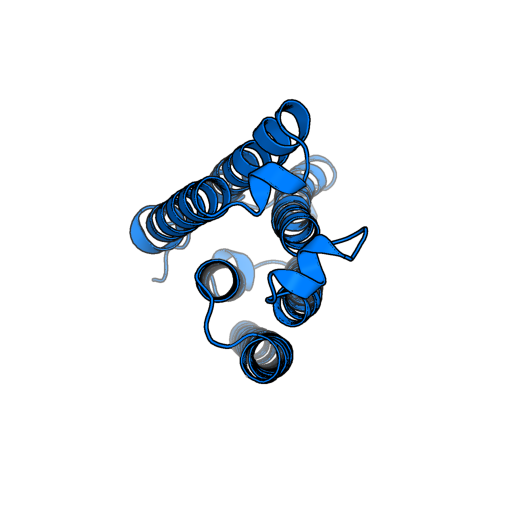1.00 96.81 111 PHE A N 1
ATOM 865 C CA . PHE A 1 111 ? -3.122 2.350 10.469 1.00 96.81 111 PHE A CA 1
ATOM 866 C C . PHE A 1 111 ? -3.481 3.040 9.145 1.00 96.81 111 PHE A C 1
ATOM 868 O O . PHE A 1 111 ? -2.802 2.849 8.140 1.00 96.81 111 PHE A O 1
ATOM 875 N N . LEU A 1 112 ? -4.524 3.878 9.140 1.00 96.50 112 LEU A N 1
ATOM 876 C CA . LEU A 1 112 ? -4.970 4.572 7.928 1.00 96.50 112 LEU A CA 1
ATOM 877 C C . LEU A 1 112 ? -3.919 5.557 7.392 1.00 96.50 112 LEU A C 1
ATOM 879 O O . LEU A 1 112 ? -3.840 5.741 6.181 1.00 96.50 112 LEU A O 1
ATOM 883 N N . ASP A 1 113 ? -3.084 6.138 8.257 1.00 95.56 113 ASP A N 1
ATOM 884 C CA . ASP A 1 113 ? -2.004 7.035 7.836 1.00 95.56 113 ASP A CA 1
ATOM 885 C C . ASP A 1 113 ? -0.910 6.252 7.103 1.00 95.56 113 ASP A C 1
ATOM 887 O O . ASP A 1 113 ? -0.482 6.643 6.017 1.00 95.56 113 ASP A O 1
ATOM 891 N N . ILE A 1 114 ? -0.509 5.095 7.643 1.00 97.00 114 ILE A N 1
ATOM 892 C CA . ILE A 1 114 ? 0.447 4.210 6.967 1.00 97.00 114 ILE A CA 1
ATOM 893 C C . ILE A 1 114 ? -0.142 3.661 5.664 1.00 97.00 114 ILE A C 1
ATOM 895 O O . ILE A 1 114 ? 0.567 3.567 4.664 1.00 97.00 114 ILE A O 1
ATOM 899 N N . LEU A 1 115 ? -1.444 3.368 5.628 1.00 97.38 115 LEU A N 1
ATOM 900 C CA . LEU A 1 115 ? -2.123 2.931 4.410 1.00 97.38 115 LEU A CA 1
ATOM 901 C C . LEU A 1 115 ? -2.058 4.006 3.311 1.00 97.38 115 LEU A C 1
ATOM 903 O O . LEU A 1 115 ? -1.757 3.692 2.160 1.00 97.38 115 LEU A O 1
ATOM 907 N N . VAL A 1 116 ? -2.269 5.280 3.665 1.00 97.00 116 VAL A N 1
ATOM 908 C CA . VAL A 1 116 ? -2.066 6.407 2.739 1.00 97.00 116 VAL A CA 1
ATOM 909 C C . VAL A 1 116 ? -0.614 6.466 2.272 1.00 97.00 116 VAL A C 1
ATOM 911 O O . VAL A 1 116 ? -0.379 6.604 1.073 1.00 97.00 116 VAL A O 1
ATOM 914 N N . VAL A 1 117 ? 0.359 6.323 3.178 1.00 96.44 117 VAL A N 1
ATOM 915 C CA . VAL A 1 117 ? 1.789 6.325 2.824 1.00 96.44 117 VAL A CA 1
ATOM 916 C C . VAL A 1 117 ? 2.106 5.240 1.797 1.00 96.44 117 VAL A C 1
ATOM 918 O O . VAL A 1 117 ? 2.777 5.533 0.811 1.00 96.44 117 VAL A O 1
ATOM 921 N N . VAL A 1 118 ? 1.591 4.020 1.968 1.00 96.75 118 VAL A N 1
ATOM 922 C CA . VAL A 1 118 ? 1.791 2.918 1.012 1.00 96.75 118 VAL A CA 1
ATOM 923 C C . VAL A 1 118 ? 1.290 3.300 -0.385 1.00 96.75 118 VAL A C 1
ATOM 925 O O . VAL A 1 118 ? 2.039 3.181 -1.355 1.00 96.75 118 VAL A O 1
ATOM 928 N N . PHE A 1 119 ? 0.066 3.825 -0.503 1.00 97.00 119 PHE A N 1
ATOM 929 C CA . PHE A 1 119 ? -0.476 4.244 -1.802 1.00 97.00 119 PHE A CA 1
ATOM 930 C C . PHE A 1 119 ? 0.283 5.430 -2.406 1.00 97.00 119 PHE A C 1
ATOM 932 O O . PHE A 1 119 ? 0.519 5.469 -3.611 1.00 97.00 119 PHE A O 1
ATOM 939 N N . VAL A 1 120 ? 0.697 6.392 -1.581 1.00 96.62 120 VAL A N 1
ATOM 940 C CA . VAL A 1 120 ? 1.451 7.572 -2.019 1.00 96.62 120 VAL A CA 1
ATOM 941 C C . VAL A 1 120 ? 2.853 7.198 -2.503 1.00 96.62 120 VAL A C 1
ATOM 943 O O . VAL A 1 120 ? 3.303 7.732 -3.516 1.00 96.62 120 VAL A O 1
ATOM 946 N N . LEU A 1 121 ? 3.534 6.261 -1.838 1.00 96.12 121 LEU A N 1
ATOM 947 C CA . LEU A 1 121 ? 4.824 5.738 -2.298 1.00 96.12 121 LEU A CA 1
ATOM 948 C C . LEU A 1 121 ? 4.707 5.121 -3.693 1.00 96.12 121 LEU A C 1
ATOM 950 O O . LEU A 1 121 ? 5.582 5.334 -4.530 1.00 96.12 121 LEU A O 1
ATOM 954 N N . ASP A 1 122 ? 3.622 4.397 -3.957 1.00 94.38 122 ASP A N 1
ATOM 955 C CA . ASP A 1 122 ? 3.362 3.813 -5.270 1.00 94.38 122 ASP A CA 1
ATOM 956 C C . ASP A 1 122 ? 3.050 4.862 -6.344 1.00 94.38 122 ASP A C 1
ATOM 958 O O . ASP A 1 122 ? 3.629 4.846 -7.429 1.00 94.38 122 ASP A O 1
ATOM 962 N N . ILE A 1 123 ? 2.228 5.858 -6.010 1.00 96.50 123 ILE A N 1
ATOM 963 C CA . ILE A 1 123 ? 1.969 7.018 -6.874 1.00 96.50 123 ILE A CA 1
ATOM 964 C C . ILE A 1 123 ? 3.285 7.699 -7.266 1.00 96.50 123 ILE A C 1
ATOM 966 O O . ILE A 1 123 ? 3.539 7.939 -8.449 1.00 96.50 123 ILE A O 1
ATOM 970 N N . PHE A 1 124 ? 4.148 7.987 -6.289 1.00 96.75 124 PHE A N 1
ATOM 971 C CA . PHE A 1 124 ? 5.437 8.621 -6.551 1.00 96.75 124 PHE A CA 1
ATOM 972 C C . PHE A 1 124 ? 6.363 7.744 -7.381 1.00 96.75 124 PHE A C 1
ATOM 974 O O . PHE A 1 124 ? 7.066 8.269 -8.243 1.00 96.75 124 PHE A O 1
ATOM 981 N N . TRP A 1 125 ? 6.351 6.432 -7.164 1.00 95.50 125 TRP A N 1
ATOM 982 C CA . TRP A 1 125 ? 7.108 5.490 -7.977 1.00 95.50 125 TRP A CA 1
ATOM 983 C C . TRP A 1 125 ? 6.660 5.505 -9.439 1.00 95.50 125 TRP A C 1
ATOM 985 O O . TRP A 1 125 ? 7.491 5.593 -10.337 1.00 95.50 125 TRP A O 1
ATOM 995 N N . ILE A 1 126 ? 5.360 5.478 -9.718 1.00 93.50 126 ILE A N 1
ATOM 996 C CA . ILE A 1 126 ? 4.867 5.492 -11.102 1.00 93.50 126 ILE A CA 1
ATOM 997 C C . ILE A 1 126 ? 5.193 6.833 -11.776 1.00 93.50 126 ILE A C 1
ATOM 999 O O . ILE A 1 126 ? 5.679 6.872 -12.912 1.00 93.50 126 ILE A O 1
ATOM 1003 N N . LEU A 1 127 ? 4.999 7.947 -11.065 1.00 95.12 127 LEU A N 1
ATOM 1004 C CA . LEU A 1 127 ? 5.333 9.280 -11.570 1.00 95.12 127 LEU A CA 1
ATOM 1005 C C . LEU A 1 127 ? 6.839 9.456 -11.802 1.00 95.12 127 LEU A C 1
ATOM 1007 O O . LEU A 1 127 ? 7.235 10.087 -12.787 1.00 95.12 127 LEU A O 1
ATOM 1011 N N . SER A 1 128 ? 7.688 8.887 -10.943 1.00 94.50 128 SER A N 1
ATOM 1012 C CA . SER A 1 128 ? 9.140 8.960 -11.104 1.00 94.50 128 SER A CA 1
ATOM 1013 C C . SER A 1 128 ? 9.610 8.176 -12.327 1.00 94.50 128 SER A C 1
ATOM 1015 O O . SER A 1 128 ? 10.495 8.654 -13.033 1.00 94.50 128 SER A O 1
ATOM 1017 N N . GLN A 1 129 ? 8.999 7.030 -12.645 1.00 91.62 129 GLN A N 1
ATOM 1018 C CA . GLN A 1 129 ? 9.301 6.280 -13.867 1.00 91.62 129 GLN A CA 1
ATOM 1019 C C . GLN A 1 129 ? 9.041 7.124 -15.114 1.00 91.62 129 GLN A C 1
ATOM 1021 O O . GLN A 1 129 ? 9.890 7.202 -16.007 1.00 91.62 129 GLN A O 1
ATOM 1026 N N . TRP A 1 130 ? 7.884 7.789 -15.159 1.00 91.06 130 TRP A N 1
ATOM 1027 C CA . TRP A 1 130 ? 7.535 8.686 -16.256 1.00 91.06 130 TRP A CA 1
ATOM 1028 C C . TRP A 1 130 ? 8.495 9.880 -16.342 1.00 91.06 130 TRP A C 1
ATOM 1030 O O . TRP A 1 130 ? 9.021 10.178 -17.418 1.00 91.06 130 TRP A O 1
ATOM 1040 N N . ALA A 1 131 ? 8.778 10.531 -15.212 1.00 92.00 131 ALA A N 1
ATOM 1041 C CA . ALA A 1 131 ? 9.673 11.682 -15.154 1.00 92.00 131 ALA A CA 1
ATOM 1042 C C . ALA A 1 131 ? 11.104 11.316 -15.584 1.00 92.00 131 ALA A C 1
ATOM 1044 O O . ALA A 1 131 ? 11.689 11.997 -16.426 1.00 92.00 131 ALA A O 1
ATOM 1045 N N . LEU A 1 132 ? 11.651 10.207 -15.077 1.00 91.19 132 LEU A N 1
ATOM 1046 C CA . LEU A 1 132 ? 12.976 9.707 -15.451 1.00 91.19 132 LEU A CA 1
ATOM 1047 C C . LEU A 1 132 ? 13.052 9.364 -16.938 1.00 91.19 132 LEU A C 1
ATOM 1049 O O . LEU A 1 132 ? 14.049 9.693 -17.576 1.00 91.19 132 LEU A O 1
ATOM 1053 N N . GLY A 1 133 ? 12.004 8.763 -17.508 1.00 88.56 133 GLY A N 1
ATOM 1054 C CA . GLY A 1 133 ? 11.939 8.475 -18.941 1.00 88.56 133 GLY A CA 1
ATOM 1055 C C . GLY A 1 133 ? 11.873 9.727 -19.820 1.00 88.56 133 GLY A C 1
ATOM 1056 O O . GLY A 1 133 ? 12.341 9.704 -20.959 1.00 88.56 133 GLY A O 1
ATOM 1057 N N . ARG A 1 134 ? 11.329 10.832 -19.296 1.00 89.38 134 ARG A N 1
ATOM 1058 C CA . ARG A 1 134 ? 11.283 12.127 -19.987 1.00 89.38 134 ARG A CA 1
ATOM 1059 C C . ARG A 1 134 ? 12.592 12.909 -19.867 1.00 89.38 134 ARG A C 1
ATOM 1061 O O . ARG A 1 134 ? 12.964 13.592 -20.815 1.00 89.38 134 ARG A O 1
ATOM 1068 N N . LEU A 1 135 ? 13.284 12.7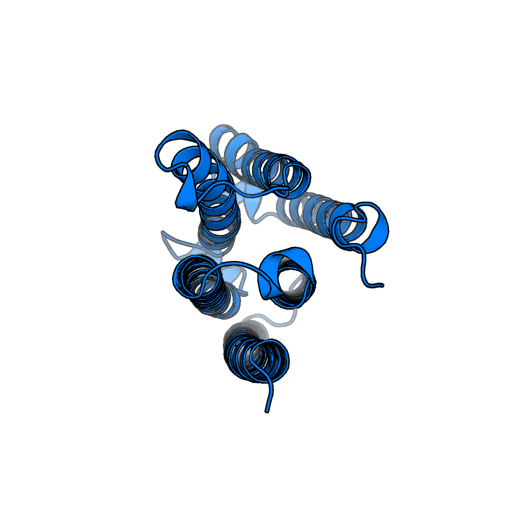99 -18.733 1.00 91.06 135 LEU A N 1
ATOM 1069 C CA . LEU A 1 135 ? 14.556 13.483 -18.471 1.00 91.06 135 LEU A CA 1
ATOM 1070 C C . LEU A 1 135 ? 15.762 12.748 -19.071 1.00 91.06 135 LEU A C 1
ATOM 1072 O O . LEU A 1 135 ? 16.706 13.385 -19.534 1.00 91.06 135 LEU A O 1
ATOM 1076 N N . PHE A 1 136 ? 15.733 11.413 -19.094 1.00 89.50 136 PHE A N 1
ATOM 1077 C CA . PHE A 1 136 ? 16.835 10.576 -19.557 1.00 89.50 136 PHE A CA 1
ATOM 1078 C C . PHE A 1 136 ? 16.337 9.551 -20.576 1.00 89.50 136 PHE A C 1
ATOM 1080 O O . PHE A 1 136 ? 15.656 8.588 -20.229 1.00 89.50 136 PHE A O 1
ATOM 1087 N N . SER A 1 137 ? 16.756 9.691 -21.836 1.00 83.31 137 SER A N 1
ATOM 1088 C CA . SER A 1 137 ? 16.360 8.776 -22.920 1.00 83.31 137 SER A CA 1
ATOM 1089 C C . SER A 1 137 ? 16.717 7.308 -22.646 1.00 83.31 137 SER A C 1
ATOM 1091 O O . SER A 1 137 ? 15.976 6.414 -23.039 1.00 83.31 137 SER A O 1
ATOM 1093 N N . LYS A 1 138 ? 17.807 7.054 -21.905 1.00 83.94 138 LYS A N 1
ATOM 1094 C CA . LYS A 1 138 ? 18.233 5.710 -21.466 1.00 83.94 138 LYS A CA 1
ATOM 1095 C C . LYS A 1 138 ? 17.315 5.075 -20.412 1.00 83.94 138 LYS A C 1
ATOM 1097 O O . LYS A 1 138 ? 17.402 3.873 -20.186 1.00 83.94 138 LYS A O 1
ATOM 1102 N N . CYS A 1 139 ? 16.474 5.877 -19.760 1.00 84.81 139 CYS A N 1
ATOM 1103 C CA . CYS A 1 139 ? 15.511 5.450 -18.747 1.00 84.81 139 CYS A CA 1
ATOM 1104 C C . CYS A 1 139 ? 14.081 5.376 -19.296 1.00 84.81 139 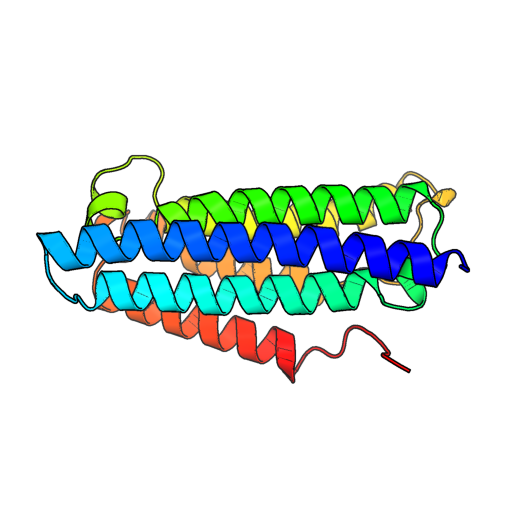CYS A C 1
ATOM 1106 O O . CYS A 1 139 ? 13.152 5.113 -18.532 1.00 84.81 139 CYS A O 1
ATOM 1108 N N . LYS A 1 140 ? 13.887 5.639 -20.596 1.00 84.38 140 LYS A N 1
ATOM 1109 C CA . LYS A 1 140 ? 12.572 5.583 -21.230 1.00 84.38 140 LYS A CA 1
ATOM 1110 C C . LYS A 1 140 ? 12.045 4.150 -21.174 1.00 84.38 140 LYS A C 1
ATOM 1112 O O . LYS A 1 140 ? 12.737 3.216 -21.569 1.00 84.38 140 LYS A O 1
ATOM 1117 N N . ARG A 1 141 ? 10.826 4.003 -20.661 1.00 82.25 141 ARG A N 1
ATOM 1118 C CA . ARG A 1 141 ? 10.107 2.730 -20.571 1.00 82.25 141 ARG A CA 1
ATOM 1119 C C . ARG A 1 141 ? 9.034 2.687 -21.649 1.00 82.25 141 ARG A C 1
ATOM 1121 O O . ARG A 1 141 ? 8.430 3.718 -21.945 1.00 82.25 141 ARG A O 1
ATOM 1128 N N . ASP A 1 142 ? 8.790 1.502 -22.194 1.00 76.81 142 ASP A N 1
ATOM 1129 C CA . ASP A 1 142 ? 7.775 1.302 -23.235 1.00 76.81 142 ASP A CA 1
ATOM 1130 C C . ASP A 1 142 ? 6.349 1.370 -22.680 1.00 76.81 142 ASP A C 1
ATOM 1132 O O . ASP A 1 142 ? 5.423 1.754 -23.387 1.00 76.81 142 ASP A O 1
ATOM 1136 N N . SER A 1 143 ? 6.173 1.038 -21.399 1.00 75.62 143 SER A N 1
ATOM 1137 C CA . SER A 1 143 ? 4.897 1.154 -20.701 1.00 75.62 143 SER A CA 1
ATOM 1138 C C . SER A 1 143 ? 5.111 1.559 -19.246 1.00 75.62 143 SER A C 1
ATOM 1140 O O . SER A 1 143 ? 6.058 1.111 -18.598 1.00 75.62 143 SER A O 1
ATOM 1142 N N . VAL A 1 144 ? 4.227 2.421 -18.755 1.00 85.38 144 VAL A N 1
ATOM 1143 C CA . VAL A 1 144 ? 4.130 2.858 -17.358 1.00 85.38 144 VAL A CA 1
ATOM 1144 C C . VAL A 1 144 ? 2.739 2.429 -16.875 1.00 85.38 144 VAL A C 1
ATOM 1146 O O . VAL A 1 144 ? 1.775 2.660 -17.612 1.00 85.38 144 VAL A O 1
ATOM 1149 N N . PRO A 1 145 ? 2.597 1.811 -15.687 1.00 86.75 145 PRO A N 1
ATOM 1150 C CA . PRO A 1 145 ? 1.323 1.255 -15.225 1.00 86.75 145 PRO A CA 1
ATOM 1151 C C . PRO A 1 145 ? 0.362 2.359 -14.745 1.00 86.75 145 PRO A C 1
ATOM 1153 O O . PRO A 1 145 ? 0.115 2.544 -13.557 1.00 86.75 145 PRO A O 1
ATOM 1156 N N . TRP A 1 146 ? -0.194 3.137 -15.675 1.00 88.94 146 TRP A N 1
ATOM 1157 C CA . TRP A 1 146 ? -1.019 4.307 -15.354 1.00 88.94 146 TRP A CA 1
ATOM 1158 C C . TRP A 1 146 ? -2.306 3.984 -14.601 1.00 88.94 146 TRP A C 1
ATOM 1160 O O . TRP A 1 146 ? -2.755 4.795 -13.796 1.00 88.94 146 TRP A O 1
ATOM 1170 N N . GLY A 1 147 ? -2.922 2.826 -14.825 1.00 88.56 147 GLY A N 1
ATOM 1171 C CA . GLY A 1 147 ? -4.141 2.517 -14.086 1.00 88.56 147 GLY A CA 1
ATOM 1172 C C . GLY A 1 147 ? -3.879 2.189 -12.609 1.00 88.56 147 GLY A C 1
ATOM 1173 O O . GLY A 1 147 ? -4.731 2.518 -11.788 1.00 88.56 147 GLY A O 1
ATOM 1174 N N . TRP A 1 148 ? -2.685 1.706 -12.228 1.00 90.06 148 TRP A N 1
ATOM 1175 C CA . TRP A 1 148 ? -2.278 1.634 -10.814 1.00 90.06 148 TRP A CA 1
ATOM 1176 C C . TRP A 1 148 ? -2.214 3.014 -10.178 1.00 90.06 148 TRP A C 1
ATOM 1178 O O . TRP A 1 148 ? -2.722 3.206 -9.074 1.00 90.06 148 TRP A O 1
ATOM 1188 N N . LEU A 1 149 ? -1.674 3.996 -10.907 1.00 93.62 149 LEU A N 1
ATOM 1189 C CA . LEU A 1 149 ? -1.647 5.383 -10.458 1.00 93.62 149 LEU A CA 1
ATOM 1190 C C . LEU A 1 149 ? -3.065 5.890 -10.181 1.00 93.62 149 LEU A C 1
ATOM 1192 O O . LEU A 1 149 ? -3.321 6.406 -9.097 1.00 93.62 149 LEU A O 1
ATOM 1196 N N . TYR A 1 150 ? -3.995 5.730 -11.127 1.00 93.75 150 TYR A N 1
ATOM 1197 C CA . TYR A 1 150 ? -5.372 6.199 -10.946 1.00 93.75 150 TYR A CA 1
ATOM 1198 C C . TYR A 1 150 ? -6.078 5.500 -9.786 1.00 93.75 150 TYR A C 1
ATOM 1200 O O . TYR A 1 150 ? -6.758 6.153 -8.994 1.00 93.75 150 TYR A O 1
ATOM 1208 N N . LEU A 1 151 ? -5.883 4.190 -9.652 1.00 94.31 151 LEU A N 1
ATOM 1209 C CA . LEU A 1 151 ? -6.497 3.398 -8.597 1.00 94.31 151 LEU A CA 1
ATOM 1210 C C . LEU A 1 151 ? -5.950 3.801 -7.218 1.00 94.31 151 LEU A C 1
ATOM 1212 O O . LEU A 1 151 ? -6.723 4.015 -6.285 1.00 94.31 151 LEU A O 1
ATOM 1216 N N . ASN A 1 152 ? -4.636 4.004 -7.098 1.00 96.00 152 ASN A N 1
ATOM 1217 C CA . ASN A 1 152 ? -4.007 4.447 -5.855 1.00 96.00 152 ASN A CA 1
ATOM 1218 C C . ASN A 1 152 ? -4.344 5.904 -5.517 1.00 96.00 152 ASN A C 1
ATOM 1220 O O . ASN A 1 152 ? -4.606 6.195 -4.353 1.00 96.00 152 ASN A O 1
ATOM 1224 N N . ILE A 1 153 ? -4.449 6.805 -6.502 1.00 97.31 153 ILE A N 1
ATOM 1225 C CA . ILE A 1 153 ? -4.974 8.166 -6.288 1.00 97.31 153 ILE A CA 1
ATOM 1226 C C . ILE A 1 153 ? -6.411 8.103 -5.760 1.00 97.31 153 ILE A C 1
ATOM 1228 O O . ILE A 1 153 ? -6.740 8.805 -4.804 1.00 97.31 153 ILE A O 1
ATOM 1232 N N . GLY A 1 154 ? -7.255 7.246 -6.340 1.00 96.62 154 GLY A N 1
ATOM 1233 C CA . GLY A 1 154 ? -8.624 7.028 -5.875 1.00 96.62 154 GLY A CA 1
ATOM 1234 C C . GLY A 1 154 ? -8.670 6.550 -4.424 1.00 96.62 154 GLY A C 1
ATOM 1235 O O . GLY A 1 154 ? -9.403 7.114 -3.614 1.00 96.62 154 GLY A O 1
ATOM 1236 N N . MET A 1 155 ? -7.831 5.577 -4.062 1.00 97.31 155 MET A N 1
ATOM 1237 C CA . MET A 1 155 ? -7.726 5.088 -2.682 1.00 97.31 155 MET A CA 1
ATOM 1238 C C . MET A 1 155 ? -7.242 6.165 -1.709 1.00 97.31 155 MET A C 1
ATOM 1240 O O . MET A 1 155 ? -7.796 6.303 -0.619 1.00 97.31 155 MET A O 1
ATOM 1244 N N . VAL A 1 156 ? -6.257 6.974 -2.105 1.00 97.44 156 VAL A N 1
ATOM 1245 C CA . VAL A 1 156 ? -5.805 8.124 -1.312 1.00 97.44 156 VAL A CA 1
ATOM 1246 C C . VAL A 1 156 ? -6.937 9.134 -1.131 1.00 97.44 156 VAL A C 1
ATOM 1248 O O . VAL A 1 156 ? -7.141 9.613 -0.021 1.00 97.44 156 VAL A O 1
ATOM 1251 N N . ALA A 1 157 ? -7.719 9.425 -2.172 1.00 96.25 157 ALA A N 1
ATOM 1252 C CA . ALA A 1 157 ? -8.856 10.338 -2.081 1.00 96.25 157 ALA A CA 1
ATOM 1253 C C . ALA A 1 157 ? -9.947 9.814 -1.129 1.00 96.25 157 ALA A C 1
ATOM 1255 O O . ALA A 1 157 ? -10.447 10.578 -0.303 1.00 96.25 157 ALA A O 1
ATOM 1256 N N . VAL A 1 158 ? -10.261 8.513 -1.184 1.00 95.44 158 VAL A N 1
ATOM 1257 C CA . VAL A 1 158 ? -11.209 7.844 -0.271 1.00 95.44 158 VAL A CA 1
ATOM 1258 C C . VAL A 1 158 ? -10.759 7.926 1.190 1.00 95.44 158 VAL A C 1
ATOM 1260 O O . VAL A 1 158 ? -11.599 7.953 2.084 1.00 95.44 158 VAL A O 1
ATOM 1263 N N . LEU A 1 159 ? -9.454 7.994 1.451 1.00 94.94 159 LEU A N 1
ATOM 1264 C CA . LEU A 1 159 ? -8.918 8.116 2.806 1.00 94.94 159 LEU A CA 1
ATOM 1265 C C . LEU A 1 159 ? -8.800 9.580 3.253 1.00 94.94 159 LEU A C 1
ATOM 1267 O O . LEU A 1 159 ? -9.266 9.930 4.333 1.00 94.94 159 LEU A O 1
ATOM 1271 N N . ILE A 1 160 ? -8.220 10.452 2.427 1.00 94.94 160 ILE A N 1
ATOM 1272 C CA . ILE A 1 160 ? -7.898 11.835 2.803 1.00 94.94 160 ILE A CA 1
ATOM 1273 C C . ILE A 1 160 ? -9.131 12.739 2.807 1.00 94.94 160 ILE A C 1
ATOM 1275 O O . ILE A 1 160 ? -9.263 13.552 3.719 1.00 94.94 160 ILE A O 1
ATOM 1279 N N . ILE A 1 161 ? -10.037 12.632 1.825 1.00 93.94 161 ILE A N 1
ATOM 1280 C CA . ILE A 1 161 ? -11.193 13.542 1.738 1.00 93.94 161 ILE A CA 1
ATOM 1281 C C . ILE A 1 161 ? -12.099 13.379 2.967 1.00 93.94 161 ILE A C 1
ATOM 1283 O O . ILE A 1 161 ? -12.355 14.379 3.641 1.00 93.94 161 ILE A O 1
ATOM 1287 N N . PRO A 1 162 ? -12.544 12.162 3.339 1.00 92.69 162 PRO A N 1
ATOM 1288 C CA . PRO A 1 162 ? -13.373 12.000 4.527 1.00 92.69 162 PRO A CA 1
ATOM 1289 C C . PRO A 1 162 ? -12.604 12.304 5.816 1.00 92.69 162 PRO A C 1
ATOM 1291 O O . PRO A 1 162 ? -13.178 12.891 6.730 1.00 92.69 162 PRO A O 1
ATOM 1294 N N . TYR A 1 163 ? -11.300 12.005 5.880 1.00 92.25 163 TYR A N 1
ATOM 1295 C CA . TYR A 1 163 ? -10.461 12.392 7.018 1.00 92.25 163 TYR A CA 1
ATOM 1296 C C . TYR A 1 163 ? -10.398 13.914 7.202 1.00 92.25 163 TYR A C 1
ATOM 1298 O O . TYR A 1 163 ? -10.506 14.401 8.324 1.00 92.25 163 TYR A O 1
ATOM 1306 N N . ALA A 1 164 ? -10.276 14.682 6.119 1.00 92.62 164 ALA A N 1
ATOM 1307 C CA . ALA A 1 164 ? -10.246 16.141 6.173 1.00 92.62 164 ALA A CA 1
ATOM 1308 C C . ALA A 1 164 ? -11.593 16.750 6.602 1.00 92.62 164 ALA A C 1
ATOM 1310 O O . ALA A 1 164 ? -11.609 17.798 7.243 1.00 92.62 164 ALA A O 1
ATOM 1311 N N . ILE A 1 165 ? -12.715 16.104 6.263 1.00 93.06 165 ILE A N 1
ATOM 1312 C CA . ILE A 1 165 ? -14.067 16.604 6.568 1.00 93.06 165 ILE A CA 1
ATOM 1313 C C . ILE A 1 165 ? -14.527 16.171 7.967 1.00 93.06 165 ILE A C 1
ATOM 1315 O O . ILE A 1 165 ? -15.108 16.968 8.701 1.00 93.06 165 ILE A O 1
ATOM 1319 N N . TRP A 1 166 ? -14.303 14.909 8.339 1.00 92.00 166 TRP A N 1
ATOM 1320 C CA . TRP A 1 166 ? -14.842 14.304 9.564 1.00 92.00 166 TRP A CA 1
ATOM 1321 C C . TRP A 1 166 ? -13.799 14.124 10.672 1.00 92.00 166 TRP A C 1
ATOM 1323 O O . TRP A 1 166 ? -14.159 13.926 11.832 1.00 92.00 166 TRP A O 1
ATOM 1333 N N . GLY A 1 167 ? -12.511 14.198 10.344 1.00 90.56 167 GLY A N 1
ATOM 1334 C CA . GLY A 1 167 ? -11.419 13.917 11.268 1.00 90.56 167 GLY A CA 1
ATOM 1335 C C . GLY A 1 167 ? -11.206 12.422 11.521 1.00 90.56 167 GLY A C 1
ATOM 1336 O O . GLY A 1 167 ? -11.877 11.546 10.974 1.00 90.56 167 GLY A O 1
ATOM 1337 N N . LYS A 1 168 ? -10.244 12.121 12.397 1.00 90.56 168 LYS A N 1
ATOM 1338 C CA . LYS A 1 168 ? -9.777 10.753 12.659 1.00 90.56 168 LYS A CA 1
ATOM 1339 C C . LYS A 1 168 ? -10.833 9.843 13.294 1.00 90.56 168 LYS A C 1
ATOM 1341 O O . LYS A 1 168 ? -10.982 8.702 12.875 1.00 90.56 168 LYS A O 1
ATOM 1346 N N . GLY A 1 169 ? -11.552 10.319 14.311 1.00 89.88 169 GLY A N 1
ATOM 1347 C CA . GLY A 1 169 ? -12.491 9.491 15.083 1.00 89.88 169 GLY A CA 1
ATOM 1348 C C . GLY A 1 169 ? -13.559 8.812 14.213 1.00 89.88 169 GLY A C 1
ATOM 1349 O O . GLY A 1 169 ? -13.653 7.585 14.229 1.00 89.88 169 GLY A O 1
ATOM 1350 N N . PRO A 1 170 ? -14.316 9.569 13.396 1.00 93.31 170 PRO A N 1
ATOM 1351 C CA . PRO A 1 170 ? -15.331 9.001 12.506 1.00 93.31 170 PRO A CA 1
ATOM 1352 C C . PRO A 1 170 ? -14.788 8.009 11.470 1.00 93.31 170 PRO A C 1
ATOM 1354 O O . PRO A 1 170 ? -15.498 7.067 11.116 1.00 93.31 170 PRO A O 1
ATOM 1357 N N . MET A 1 171 ? -13.533 8.152 11.031 1.00 94.19 171 MET A N 1
ATOM 1358 C CA . MET A 1 171 ? -12.893 7.206 10.102 1.00 94.19 171 MET A CA 1
ATOM 1359 C C . MET A 1 171 ? -12.711 5.811 10.708 1.00 94.19 171 MET A C 1
ATOM 1361 O O . MET A 1 171 ? -12.851 4.813 10.007 1.00 94.19 171 MET A O 1
ATOM 1365 N N . TYR A 1 172 ? -12.463 5.741 12.017 1.00 95.88 172 TYR A N 1
ATOM 1366 C CA . TYR A 1 172 ? -12.341 4.491 12.773 1.00 95.88 172 TYR A CA 1
ATOM 1367 C C . TYR A 1 172 ? -13.676 4.001 13.364 1.00 95.88 172 TYR A C 1
ATOM 1369 O O . TYR A 1 172 ? -13.701 3.032 14.120 1.00 95.88 172 TYR A O 1
ATOM 1377 N N . SER A 1 173 ? -14.800 4.642 13.026 1.00 95.31 173 SER A N 1
ATOM 1378 C CA . SER A 1 173 ? -16.129 4.117 13.355 1.00 95.31 173 SER A CA 1
ATOM 1379 C C . SER A 1 173 ? -16.459 2.878 12.515 1.00 95.31 173 SER A C 1
ATOM 1381 O O . SER A 1 173 ? -15.887 2.671 11.445 1.00 95.31 173 SER A O 1
ATOM 1383 N N . ASN A 1 174 ? -17.443 2.081 12.945 1.00 95.94 174 ASN A N 1
ATOM 1384 C CA . ASN A 1 174 ? -17.884 0.907 12.181 1.00 95.94 174 ASN A CA 1
ATOM 1385 C C . ASN A 1 174 ? -18.291 1.265 10.743 1.00 95.94 174 ASN A C 1
ATOM 1387 O O . ASN A 1 174 ? -17.952 0.541 9.813 1.00 95.94 174 ASN A O 1
ATOM 1391 N N . LEU A 1 175 ? -18.985 2.393 10.551 1.00 95.19 175 LEU A N 1
ATOM 1392 C CA . LEU A 1 175 ? -19.387 2.847 9.221 1.00 95.19 175 LEU A CA 1
ATOM 1393 C C . LEU A 1 175 ? -18.176 3.290 8.390 1.00 95.19 175 LEU A C 1
ATOM 1395 O O . LEU A 1 175 ? -18.059 2.891 7.235 1.00 95.19 175 LEU A O 1
ATOM 1399 N N . GLY A 1 176 ? -17.264 4.071 8.978 1.00 95.62 176 GLY A N 1
ATOM 1400 C CA . GLY A 1 176 ? -16.042 4.520 8.305 1.00 95.62 176 GLY A CA 1
ATOM 1401 C C . GLY A 1 176 ? -15.185 3.344 7.837 1.00 95.62 176 GLY A C 1
ATOM 1402 O O . GLY A 1 176 ? -14.859 3.242 6.655 1.00 95.62 176 GLY A O 1
ATOM 1403 N N . LEU A 1 177 ? -14.919 2.390 8.732 1.00 97.25 177 LEU A N 1
ATOM 1404 C CA . LEU A 1 177 ? -14.154 1.185 8.415 1.00 97.25 177 LEU A CA 1
ATOM 1405 C C . LEU A 1 177 ? -14.863 0.287 7.399 1.00 97.25 177 LEU A C 1
ATOM 1407 O O . LEU A 1 177 ? -14.195 -0.265 6.532 1.00 97.25 177 LEU A O 1
ATOM 1411 N N . ALA A 1 178 ? -16.194 0.168 7.450 1.00 97.12 178 ALA A N 1
ATOM 1412 C CA . ALA A 1 178 ? -16.951 -0.585 6.450 1.00 97.12 178 ALA A CA 1
ATOM 1413 C C . ALA A 1 178 ? -16.821 0.028 5.045 1.00 97.12 178 ALA A C 1
ATOM 1415 O O . ALA A 1 178 ? -16.623 -0.705 4.076 1.00 97.12 178 ALA A O 1
ATOM 1416 N N . LEU A 1 179 ? -16.882 1.359 4.927 1.00 96.19 179 LEU A N 1
ATOM 1417 C CA . LEU A 1 179 ? -16.708 2.060 3.650 1.00 96.19 179 LEU A CA 1
ATOM 1418 C C . LEU A 1 179 ? -15.279 1.922 3.113 1.00 96.19 179 LEU A C 1
ATOM 1420 O O . LEU A 1 179 ? -15.096 1.637 1.929 1.00 96.19 179 LEU A O 1
ATOM 1424 N N . ILE A 1 180 ? -14.270 2.068 3.978 1.00 97.12 180 ILE A N 1
ATOM 1425 C CA . ILE A 1 180 ? -12.858 1.897 3.603 1.00 97.12 180 ILE A CA 1
ATOM 1426 C C . ILE A 1 180 ? -12.592 0.455 3.172 1.00 97.12 180 ILE A C 1
ATOM 1428 O O . ILE A 1 180 ? -11.943 0.231 2.153 1.00 97.12 180 ILE A O 1
ATOM 1432 N N . LEU A 1 181 ? -13.123 -0.522 3.909 1.00 97.56 181 LEU A N 1
ATOM 1433 C CA . LEU A 1 181 ? -13.025 -1.935 3.565 1.00 97.56 181 LEU A CA 1
ATOM 1434 C C . LEU A 1 181 ? -13.664 -2.218 2.202 1.00 97.56 181 LEU A C 1
ATOM 1436 O O . LEU A 1 181 ? -13.027 -2.840 1.355 1.00 97.56 181 LEU A O 1
ATOM 1440 N N . ALA A 1 182 ? -14.883 -1.731 1.963 1.00 97.38 182 ALA A N 1
ATOM 1441 C CA . ALA A 1 182 ? -15.561 -1.904 0.682 1.00 97.38 182 ALA A CA 1
ATOM 1442 C C . ALA A 1 182 ? -14.752 -1.294 -0.473 1.00 97.38 182 ALA A C 1
ATOM 1444 O O . ALA A 1 182 ? -14.539 -1.956 -1.487 1.00 97.38 182 ALA A O 1
ATOM 1445 N N . ALA A 1 183 ? -14.238 -0.073 -0.303 1.00 97.00 183 ALA A N 1
ATOM 1446 C CA . ALA A 1 183 ? -13.382 0.569 -1.297 1.00 97.00 183 ALA A CA 1
ATOM 1447 C C . ALA A 1 183 ? -12.086 -0.220 -1.542 1.00 97.00 183 ALA A C 1
ATOM 1449 O O . ALA A 1 183 ? -11.693 -0.401 -2.690 1.00 97.00 183 ALA A O 1
ATOM 1450 N N . ASN A 1 184 ? -11.448 -0.735 -0.487 1.00 96.69 184 ASN A N 1
ATOM 1451 C CA . ASN A 1 184 ? -10.211 -1.510 -0.585 1.00 96.69 184 ASN A CA 1
ATOM 1452 C C . ASN A 1 184 ? -10.422 -2.854 -1.303 1.00 96.69 184 ASN A C 1
ATOM 1454 O O . ASN A 1 184 ? -9.621 -3.223 -2.159 1.00 96.69 184 ASN A O 1
ATOM 1458 N N . VAL A 1 185 ? -11.533 -3.543 -1.025 1.00 96.25 185 VAL A N 1
ATOM 1459 C CA . VAL A 1 185 ? -11.923 -4.771 -1.734 1.00 96.25 185 VAL A CA 1
ATOM 1460 C C . VAL A 1 185 ? -12.229 -4.481 -3.201 1.00 96.25 185 VAL A C 1
ATOM 1462 O O . VAL A 1 185 ? -11.736 -5.194 -4.068 1.00 96.25 185 VAL A O 1
ATOM 1465 N N . LEU A 1 186 ? -12.986 -3.424 -3.511 1.00 95.88 186 LEU A N 1
ATOM 1466 C CA . LEU A 1 186 ? -13.262 -3.034 -4.899 1.00 95.88 186 LEU A CA 1
ATOM 1467 C C . LEU A 1 186 ? -11.975 -2.688 -5.653 1.00 95.88 186 LEU A C 1
ATOM 1469 O O . LEU A 1 186 ? -11.775 -3.158 -6.768 1.00 95.88 186 LEU A O 1
ATOM 1473 N N . ALA A 1 187 ? -11.081 -1.923 -5.029 1.00 94.19 187 ALA A N 1
ATOM 1474 C CA . ALA A 1 187 ? -9.763 -1.607 -5.562 1.00 94.19 187 ALA A CA 1
ATOM 1475 C C . ALA A 1 187 ? -8.951 -2.871 -5.870 1.00 94.19 187 ALA A C 1
ATOM 1477 O O . ALA A 1 187 ? -8.403 -2.990 -6.960 1.00 94.19 187 ALA A O 1
ATOM 1478 N N . PHE A 1 188 ? -8.916 -3.836 -4.950 1.00 93.19 188 PHE A N 1
ATOM 1479 C CA . PHE A 1 188 ? -8.289 -5.136 -5.185 1.00 93.19 188 PHE A CA 1
ATOM 1480 C C . PHE A 1 188 ? -8.929 -5.893 -6.349 1.00 93.19 188 PHE A C 1
ATOM 1482 O O . PHE A 1 188 ? -8.207 -6.405 -7.199 1.00 93.19 188 PHE A O 1
ATOM 1489 N N . MET A 1 189 ? -10.262 -5.934 -6.420 1.00 93.00 189 MET A N 1
ATOM 1490 C CA . MET A 1 189 ? -10.966 -6.628 -7.498 1.00 93.00 189 MET A CA 1
ATOM 1491 C C . MET A 1 189 ? -10.642 -6.023 -8.867 1.00 93.00 189 MET A C 1
ATOM 1493 O O . MET A 1 189 ? -10.378 -6.751 -9.820 1.00 93.00 189 MET A O 1
ATOM 1497 N N . VAL A 1 190 ? -10.640 -4.691 -8.958 1.00 90.50 190 VAL A N 1
ATOM 1498 C CA . VAL A 1 190 ? -10.297 -3.973 -10.189 1.00 90.50 190 VAL A CA 1
ATOM 1499 C C . VAL A 1 190 ? -8.840 -4.234 -10.568 1.00 90.50 190 VAL A C 1
ATOM 1501 O O . VAL A 1 190 ? -8.563 -4.535 -11.721 1.00 90.50 190 VAL A O 1
ATOM 1504 N N . ASP A 1 191 ? -7.920 -4.175 -9.608 1.00 87.12 191 ASP A N 1
ATOM 1505 C CA . ASP A 1 191 ? -6.491 -4.359 -9.872 1.00 87.12 191 ASP A CA 1
ATOM 1506 C C . ASP A 1 191 ? -6.142 -5.785 -10.307 1.00 87.12 191 ASP A C 1
ATOM 1508 O O . ASP A 1 191 ? -5.488 -5.985 -11.322 1.00 87.12 191 ASP A O 1
ATOM 1512 N N . VAL A 1 192 ? -6.617 -6.789 -9.567 1.00 83.44 192 VAL A N 1
ATOM 1513 C CA . VAL A 1 192 ? -6.204 -8.183 -9.773 1.00 83.44 192 VAL A CA 1
ATOM 1514 C C . VAL A 1 192 ? -6.966 -8.869 -10.904 1.00 83.44 192 VAL A C 1
ATOM 1516 O O . VAL A 1 192 ? -6.398 -9.740 -11.555 1.00 83.44 192 VAL A O 1
ATOM 1519 N N . PHE A 1 193 ? -8.233 -8.511 -11.145 1.00 82.00 193 PHE A N 1
ATOM 1520 C CA . PHE A 1 193 ? -9.070 -9.223 -12.122 1.00 82.00 193 PHE A CA 1
ATOM 1521 C C . PHE A 1 193 ? -9.427 -8.420 -13.370 1.00 82.00 193 PHE A C 1
ATOM 1523 O O . PHE A 1 193 ? -9.800 -9.031 -14.367 1.00 82.00 193 PHE A O 1
ATOM 1530 N N . LEU A 1 194 ? -9.401 -7.084 -13.323 1.00 80.19 194 LEU A N 1
ATOM 1531 C CA . LEU A 1 194 ? -9.875 -6.258 -14.444 1.00 80.19 194 LEU A CA 1
ATOM 1532 C C . LEU A 1 194 ? -8.755 -5.532 -15.177 1.00 80.19 194 LEU A C 1
ATOM 1534 O O . LEU A 1 194 ? -8.940 -5.138 -16.327 1.00 80.19 194 LEU A O 1
ATOM 1538 N N . LEU A 1 195 ? -7.617 -5.318 -14.524 1.00 77.94 195 LEU A N 1
ATOM 1539 C CA . LEU A 1 195 ? -6.504 -4.611 -15.121 1.00 77.94 195 LEU A CA 1
ATOM 1540 C C . LEU A 1 195 ? -5.416 -5.596 -15.572 1.00 77.94 195 LEU A C 1
ATOM 1542 O O . LEU A 1 195 ? -4.466 -5.884 -14.847 1.00 77.94 195 LEU A O 1
ATOM 1546 N N . ASP A 1 196 ? -5.537 -6.076 -16.810 1.00 62.88 196 ASP A N 1
ATOM 1547 C CA . ASP A 1 196 ? -4.495 -6.864 -17.480 1.00 62.88 196 ASP A CA 1
ATOM 1548 C C . ASP A 1 196 ? -3.317 -5.957 -17.886 1.00 62.88 196 ASP A C 1
ATOM 1550 O O . ASP A 1 196 ? -3.262 -5.418 -18.992 1.00 62.88 196 ASP A O 1
ATOM 1554 N N . TYR A 1 197 ? -2.371 -5.727 -16.971 1.00 60.25 197 TYR A N 1
ATOM 1555 C CA . TYR A 1 197 ? -1.194 -4.882 -17.247 1.00 60.25 197 TYR A CA 1
ATOM 1556 C C . TYR A 1 197 ? -0.029 -5.609 -17.892 1.00 60.25 197 TYR A C 1
ATOM 1558 O O . TYR A 1 197 ? 0.783 -4.990 -18.588 1.00 60.25 197 TYR A O 1
ATOM 1566 N N . PHE A 1 198 ? 0.111 -6.891 -17.585 1.00 55.31 198 PHE A N 1
ATOM 1567 C CA . PHE A 1 198 ? 1.282 -7.658 -17.951 1.00 55.31 198 PHE A CA 1
ATOM 1568 C C . PHE A 1 198 ? 0.827 -8.777 -18.866 1.00 55.31 198 PHE A C 1
ATOM 1570 O O . PHE A 1 198 ? 0.092 -9.662 -18.440 1.00 55.31 198 PHE A O 1
ATOM 1577 N N . ASP A 1 199 ? 1.280 -8.721 -20.119 1.00 49.75 199 ASP A N 1
ATOM 1578 C CA . ASP A 1 199 ? 1.296 -9.881 -21.001 1.00 49.75 199 ASP A CA 1
ATOM 1579 C C . ASP A 1 199 ? 2.170 -10.937 -20.309 1.00 49.75 199 ASP A C 1
ATOM 1581 O O . ASP A 1 199 ? 3.396 -10.927 -20.424 1.00 49.75 199 ASP A O 1
ATOM 1585 N N . VAL A 1 200 ? 1.557 -11.784 -19.483 1.00 43.06 200 VAL A N 1
ATOM 1586 C CA . VAL A 1 200 ? 2.189 -12.999 -18.976 1.00 43.06 200 VAL A CA 1
ATOM 1587 C C . VAL A 1 200 ? 2.018 -14.034 -20.084 1.00 43.06 200 VAL A C 1
ATOM 1589 O O . VAL A 1 200 ? 1.136 -14.888 -20.024 1.00 43.06 200 VAL A O 1
ATOM 1592 N N . MET A 1 201 ? 2.804 -13.883 -21.147 1.00 33.56 201 MET A N 1
ATOM 1593 C CA . MET A 1 201 ? 2.984 -14.880 -22.201 1.00 33.56 201 MET A CA 1
ATOM 1594 C C . MET A 1 201 ? 4.460 -15.215 -22.316 1.00 33.56 201 MET A C 1
ATOM 1596 O O . MET A 1 201 ? 5.262 -14.261 -22.260 1.00 33.56 201 MET A O 1
#

pLDDT: mean 90.84, std 8.73, range [33.56, 98.19]